Protein AF-A0AA96WXR4-F1 (afdb_monomer_lite)

Organism: NCBI:txid3060204

Secondary structure (DSSP, 8-state):
-HHHHHHHHTSTTHHHHHHHHHHHHHHHHHHHHHHHHHHHHHHH---SSS--PPPPHHHHHHHHHHHHHHHT--HHHHHHHHHHHHT-HHHHHHHHHHHHHSTTGGGS-SS---TTHHHHHHHHHHH--SEEEEES--SSHHHHHHHHHHHHHHHTT---EEEEEEEETTEEEEEE--SS-GGG-S-----EE-PPPPP-

pLDDT: mean 79.22, std 19.88, range [29.66, 98.44]

Radius of gyration: 24.01 Å; chains: 1; bounding box: 55×49×72 Å

Sequence (200 aa):
MKTLALTVARTPILGRLALMIYRASLASRYMMAPVVNLFKWLVKSKETTNLTYDLEQSNKLYLAALIADVMGLRFEQICGYIQELEEDKELNQHLQNAIKKSDYAFMADHNIYYGRRLGWYAIVRALKPKVVIETGVDKGLGACILAAALKRNKAEGNEGHYMGQILIRSRLLIVRSLQGEWNNFVWRFDRVLKTPRCSD

Structure (mmCIF, N/CA/C/O backbone):
data_AF-A0AA96WXR4-F1
#
_entry.id   AF-A0AA96WXR4-F1
#
loop_
_atom_site.group_PDB
_atom_site.id
_atom_site.type_symbol
_atom_site.label_atom_id
_atom_site.label_alt_id
_atom_site.label_comp_id
_atom_site.label_asym_id
_atom_site.label_entity_id
_atom_site.label_seq_id
_atom_site.pdbx_PDB_ins_code
_atom_site.Cartn_x
_atom_site.Cartn_y
_atom_site.Cartn_z
_atom_site.occupancy
_atom_site.B_iso_or_equiv
_atom_site.auth_seq_id
_atom_site.auth_comp_id
_atom_site.auth_asym_id
_atom_site.auth_atom_id
_atom_site.pdbx_PDB_model_num
ATOM 1 N N . MET A 1 1 ? 24.463 9.046 -44.697 1.00 50.78 1 MET A N 1
ATOM 2 C CA . MET A 1 1 ? 24.511 8.322 -43.400 1.00 50.78 1 MET A CA 1
ATOM 3 C C . MET A 1 1 ? 23.906 6.914 -43.434 1.00 50.78 1 MET A C 1
ATOM 5 O O . MET A 1 1 ? 24.520 6.023 -42.869 1.00 50.78 1 MET A O 1
ATOM 9 N N . LYS A 1 2 ? 22.759 6.661 -44.093 1.00 55.25 2 LYS A N 1
ATOM 10 C CA . LYS A 1 2 ? 22.126 5.319 -44.119 1.00 55.25 2 LYS A CA 1
ATOM 11 C C . LYS A 1 2 ? 22.920 4.241 -44.890 1.00 55.25 2 LYS A C 1
ATOM 13 O O . LYS A 1 2 ? 22.896 3.081 -44.501 1.00 55.25 2 LYS A O 1
ATOM 18 N N . THR A 1 3 ? 23.657 4.619 -45.935 1.00 59.22 3 THR A N 1
ATOM 19 C CA . THR A 1 3 ? 24.445 3.704 -46.787 1.00 59.22 3 THR A CA 1
ATOM 20 C C . THR A 1 3 ? 25.669 3.116 -46.083 1.00 59.22 3 THR A C 1
ATOM 22 O O . THR A 1 3 ? 25.902 1.918 -46.179 1.00 59.22 3 THR A O 1
ATOM 25 N N . LEU A 1 4 ? 26.401 3.917 -45.302 1.00 61.94 4 LEU A N 1
ATOM 26 C CA . LEU A 1 4 ? 27.585 3.456 -44.564 1.00 61.94 4 LEU A CA 1
ATOM 27 C C . LEU A 1 4 ? 27.231 2.468 -43.439 1.00 61.94 4 LEU A C 1
ATOM 29 O O . LEU A 1 4 ? 27.915 1.466 -43.255 1.00 61.94 4 LEU A O 1
ATOM 33 N N . ALA A 1 5 ? 26.134 2.722 -42.718 1.00 62.09 5 ALA A N 1
ATOM 34 C CA . ALA A 1 5 ? 25.656 1.853 -41.642 1.00 62.09 5 ALA A CA 1
ATOM 35 C C . ALA A 1 5 ? 25.260 0.455 -42.154 1.00 62.09 5 ALA A C 1
ATOM 37 O O . ALA A 1 5 ? 25.549 -0.550 -41.507 1.00 62.09 5 ALA A O 1
ATOM 38 N N . LEU A 1 6 ? 24.660 0.385 -43.348 1.00 61.78 6 LEU A N 1
ATOM 39 C CA . LEU A 1 6 ? 24.330 -0.870 -44.028 1.00 61.78 6 LEU A CA 1
ATOM 40 C C . LEU A 1 6 ? 25.581 -1.627 -44.497 1.00 61.78 6 LEU A C 1
ATOM 42 O O . LEU A 1 6 ? 25.625 -2.850 -44.383 1.00 61.78 6 LEU A O 1
ATOM 46 N N . THR A 1 7 ? 26.607 -0.921 -44.979 1.00 63.62 7 THR A N 1
ATOM 47 C CA . THR A 1 7 ? 27.888 -1.530 -45.374 1.00 63.62 7 THR A CA 1
ATOM 48 C C . THR A 1 7 ? 28.624 -2.125 -44.173 1.00 63.62 7 THR A C 1
ATOM 50 O O . THR A 1 7 ? 29.085 -3.261 -44.239 1.00 63.62 7 THR A O 1
ATOM 53 N N . VAL A 1 8 ? 28.665 -1.411 -43.042 1.00 62.50 8 VAL A N 1
ATOM 54 C CA . VAL A 1 8 ? 29.267 -1.905 -41.791 1.00 62.50 8 VAL A CA 1
ATOM 55 C C . VAL A 1 8 ? 28.482 -3.097 -41.236 1.00 62.50 8 VAL A C 1
ATOM 57 O O . VAL A 1 8 ? 29.087 -4.098 -40.862 1.00 62.50 8 VAL A O 1
ATOM 60 N N . ALA A 1 9 ? 27.146 -3.069 -41.268 1.00 62.09 9 ALA A N 1
ATOM 61 C CA . ALA A 1 9 ? 26.312 -4.186 -40.813 1.00 62.09 9 ALA A CA 1
ATOM 62 C C . ALA A 1 9 ? 26.509 -5.486 -41.623 1.00 62.09 9 ALA A C 1
ATOM 64 O O . ALA A 1 9 ? 26.302 -6.573 -41.087 1.00 62.09 9 ALA A O 1
ATOM 65 N N . ARG A 1 10 ? 26.927 -5.389 -42.894 1.00 69.19 10 ARG A N 1
ATOM 66 C CA . ARG A 1 10 ? 27.189 -6.537 -43.784 1.00 69.19 10 ARG A CA 1
ATOM 67 C C . ARG A 1 10 ? 28.570 -7.173 -43.597 1.00 69.19 10 ARG A C 1
ATOM 69 O O . ARG A 1 10 ? 28.815 -8.245 -44.141 1.00 69.19 10 ARG A O 1
ATOM 76 N N . THR A 1 11 ? 29.468 -6.549 -42.834 1.00 76.94 11 THR A N 1
ATOM 77 C CA . THR A 1 11 ? 30.789 -7.128 -42.545 1.00 76.94 11 THR A CA 1
ATOM 78 C C . THR A 1 11 ? 30.705 -8.142 -41.390 1.00 76.94 11 THR A C 1
ATOM 80 O O . THR A 1 11 ? 30.108 -7.831 -40.359 1.00 76.94 11 THR A O 1
ATOM 83 N N . PRO A 1 12 ? 31.292 -9.353 -41.502 1.00 72.56 12 PRO A N 1
ATOM 84 C CA . PRO A 1 12 ? 30.984 -10.458 -40.586 1.00 72.56 12 PRO A CA 1
ATOM 85 C C . PRO A 1 12 ? 31.324 -10.195 -39.111 1.00 72.56 12 PRO A C 1
ATOM 87 O O . PRO A 1 12 ? 30.603 -10.647 -38.227 1.00 72.56 12 PRO A O 1
ATOM 90 N N . ILE A 1 13 ? 32.417 -9.479 -38.833 1.00 75.12 13 ILE A N 1
ATOM 91 C CA . ILE A 1 13 ? 32.918 -9.235 -37.467 1.00 75.12 13 ILE A CA 1
ATOM 92 C C . ILE A 1 13 ? 32.490 -7.845 -36.979 1.00 75.12 13 ILE A C 1
ATOM 94 O O . ILE A 1 13 ? 31.870 -7.710 -35.925 1.00 75.12 13 ILE A O 1
ATOM 98 N N . LEU A 1 14 ? 32.754 -6.816 -37.786 1.00 77.50 14 LEU A N 1
ATOM 99 C CA . LEU A 1 14 ? 32.405 -5.420 -37.503 1.00 77.50 14 LEU A CA 1
ATOM 100 C C . LEU A 1 14 ? 30.884 -5.199 -37.435 1.00 77.50 14 LEU A C 1
ATOM 102 O O . LEU A 1 14 ? 30.411 -4.495 -36.545 1.00 77.50 14 LEU A O 1
ATOM 106 N N . GLY A 1 15 ? 30.103 -5.865 -38.288 1.00 81.50 15 GLY A N 1
ATOM 107 C CA . GLY A 1 15 ? 28.640 -5.830 -38.240 1.00 81.50 15 GLY A CA 1
ATOM 108 C C . GLY A 1 15 ? 28.059 -6.494 -36.989 1.00 81.50 15 GLY A C 1
ATOM 109 O O . GLY A 1 15 ? 27.108 -5.973 -36.409 1.00 81.50 15 GLY A O 1
ATOM 110 N N . ARG A 1 16 ? 28.659 -7.595 -36.508 1.00 82.12 16 ARG A N 1
ATOM 111 C CA . ARG A 1 16 ? 28.251 -8.254 -35.250 1.00 82.12 16 ARG A CA 1
ATOM 112 C C . ARG A 1 16 ? 28.533 -7.380 -34.031 1.00 82.12 16 ARG A C 1
ATOM 114 O O . ARG A 1 16 ? 27.665 -7.262 -33.169 1.00 82.12 16 ARG A O 1
ATOM 121 N N . LEU A 1 17 ? 29.702 -6.740 -33.978 1.00 86.38 17 LEU A N 1
ATOM 122 C CA . LEU A 1 17 ? 30.052 -5.786 -32.920 1.00 86.38 17 LEU A CA 1
ATOM 123 C C . LEU A 1 17 ? 29.126 -4.563 -32.939 1.00 86.38 17 LEU A C 1
ATOM 125 O O . LEU A 1 17 ? 28.575 -4.195 -31.904 1.00 86.38 17 LEU A O 1
ATOM 129 N N . ALA A 1 18 ? 28.875 -3.984 -34.116 1.00 85.50 18 ALA A N 1
ATOM 130 C CA . ALA A 1 18 ? 27.945 -2.868 -34.267 1.00 85.50 18 ALA A CA 1
ATOM 131 C C . ALA A 1 18 ? 26.519 -3.242 -33.824 1.00 85.50 18 ALA A C 1
ATOM 133 O O . ALA A 1 18 ? 25.866 -2.472 -33.118 1.00 85.50 18 ALA A O 1
ATOM 134 N N . LEU A 1 19 ? 26.048 -4.446 -34.170 1.00 87.38 19 LEU A N 1
ATOM 135 C CA . LEU A 1 19 ? 24.743 -4.950 -33.741 1.00 87.38 19 LEU A CA 1
ATOM 136 C C . LEU A 1 19 ? 24.690 -5.203 -32.228 1.00 87.38 19 LEU A C 1
ATOM 138 O O . LEU A 1 19 ? 23.664 -4.938 -31.603 1.00 87.38 19 LEU A O 1
ATOM 142 N N . MET A 1 20 ? 25.778 -5.692 -31.630 1.00 88.94 20 MET A N 1
ATOM 143 C CA . MET A 1 20 ? 25.890 -5.882 -30.183 1.00 88.94 20 MET A CA 1
ATOM 144 C C . MET A 1 20 ? 25.806 -4.544 -29.442 1.00 88.94 20 MET A C 1
ATOM 146 O O . MET A 1 20 ? 25.009 -4.422 -28.516 1.00 88.94 20 MET A O 1
ATOM 150 N N . ILE A 1 21 ? 26.546 -3.527 -29.893 1.00 89.06 21 ILE A N 1
ATOM 151 C CA . ILE A 1 21 ? 26.497 -2.169 -29.328 1.00 89.06 21 ILE A CA 1
ATOM 152 C C . ILE A 1 21 ? 25.100 -1.568 -29.496 1.00 89.06 21 ILE A C 1
ATOM 154 O O . ILE A 1 21 ? 24.550 -1.009 -28.550 1.00 89.06 21 ILE A O 1
ATOM 158 N N . TYR A 1 22 ? 24.485 -1.722 -30.671 1.00 88.19 22 TYR A N 1
ATOM 159 C CA . TYR A 1 22 ? 23.124 -1.253 -30.914 1.00 88.19 22 TYR A CA 1
ATOM 160 C C . TYR A 1 22 ? 22.115 -1.908 -29.961 1.00 88.19 22 TYR A C 1
ATOM 162 O O . TYR A 1 22 ? 21.358 -1.202 -29.293 1.00 88.19 22 TYR A O 1
ATOM 170 N N . ARG A 1 23 ? 22.146 -3.241 -29.828 1.00 89.19 23 ARG A N 1
ATOM 171 C CA . ARG A 1 23 ? 21.286 -3.989 -28.896 1.00 89.19 23 ARG A CA 1
ATOM 172 C C . ARG A 1 23 ? 21.527 -3.577 -27.447 1.00 89.19 23 ARG A C 1
ATOM 174 O O . ARG A 1 23 ? 20.561 -3.367 -26.721 1.00 89.19 23 ARG A O 1
ATOM 181 N N . ALA A 1 24 ? 22.787 -3.403 -27.049 1.00 88.56 24 ALA A N 1
ATOM 182 C CA . ALA A 1 24 ? 23.143 -2.917 -25.722 1.00 88.56 24 ALA A CA 1
ATOM 1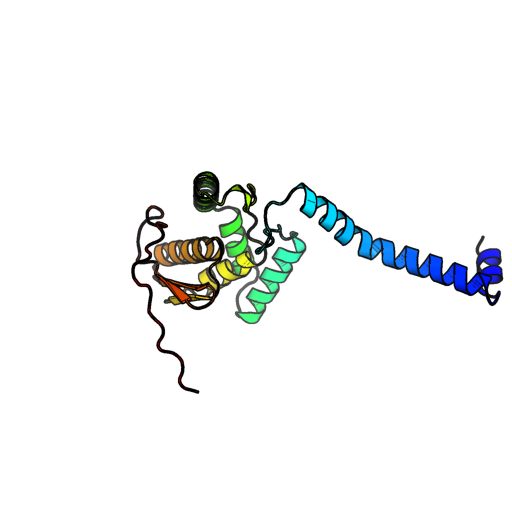83 C C . ALA A 1 24 ? 22.602 -1.501 -25.477 1.00 88.56 24 ALA A C 1
ATOM 185 O O . ALA A 1 24 ? 22.037 -1.246 -24.420 1.00 88.56 24 ALA A O 1
ATOM 186 N N . SER A 1 25 ? 22.694 -0.602 -26.463 1.00 87.69 25 SER A N 1
ATOM 187 C CA . SER A 1 25 ? 22.157 0.762 -26.365 1.00 87.69 25 SER A CA 1
ATOM 188 C C . SER A 1 25 ? 20.628 0.806 -26.307 1.00 87.69 25 SER A C 1
ATOM 190 O O . SER A 1 25 ? 20.050 1.681 -25.667 1.00 87.69 25 SER A O 1
ATOM 192 N N . LEU A 1 26 ? 19.961 -0.140 -26.972 1.00 87.50 26 LEU A N 1
ATOM 193 C CA . LEU A 1 26 ? 18.513 -0.259 -26.928 1.00 87.50 26 LEU A CA 1
ATOM 194 C C . LEU A 1 26 ? 18.080 -0.774 -25.554 1.00 87.50 26 LEU A C 1
ATOM 196 O O . LEU A 1 26 ? 17.245 -0.153 -24.906 1.00 87.50 26 LEU A O 1
ATOM 200 N N . ALA A 1 27 ? 18.698 -1.861 -25.088 1.00 87.50 27 ALA A N 1
ATOM 201 C CA . ALA A 1 27 ? 18.424 -2.457 -23.785 1.00 87.50 27 ALA A CA 1
ATOM 202 C C . ALA A 1 27 ? 18.749 -1.502 -22.628 1.00 87.50 27 ALA A C 1
ATOM 204 O O . ALA A 1 27 ? 17.979 -1.414 -21.673 1.00 87.50 27 ALA A O 1
ATOM 205 N N . SER A 1 28 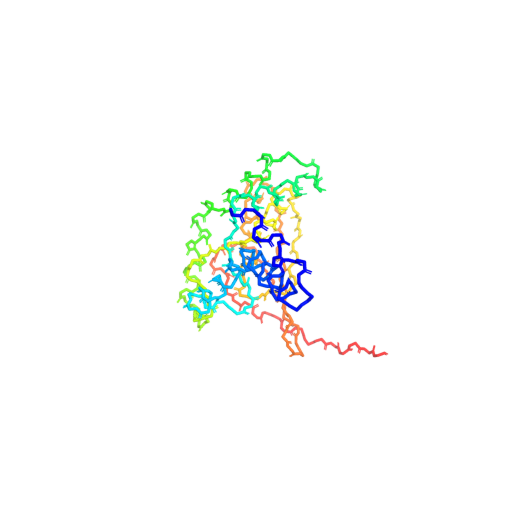? 19.847 -0.743 -22.720 1.00 85.88 28 SER A N 1
ATOM 206 C CA . SER A 1 28 ? 20.246 0.192 -21.669 1.00 85.88 28 SER A CA 1
ATOM 207 C C . SER A 1 28 ? 19.172 1.244 -21.423 1.00 85.88 28 SER A C 1
ATOM 209 O O . SER A 1 28 ? 18.852 1.500 -20.271 1.00 85.88 28 SER A O 1
ATOM 211 N N . ARG A 1 29 ? 18.515 1.778 -22.459 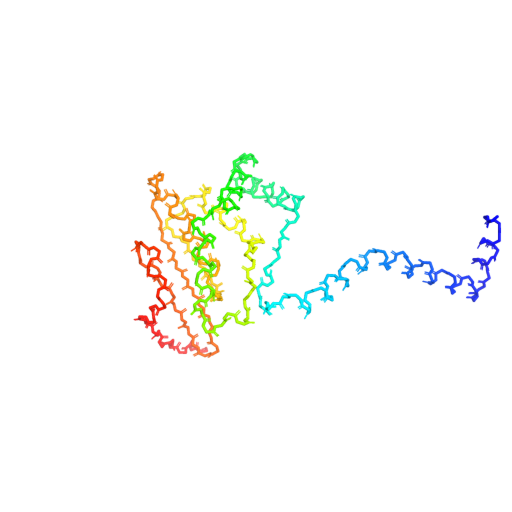1.00 84.12 29 ARG A N 1
ATOM 212 C CA . ARG A 1 29 ? 17.424 2.757 -22.286 1.00 84.12 29 ARG A CA 1
ATOM 213 C C . ARG A 1 29 ? 16.287 2.242 -21.401 1.00 84.12 29 ARG A C 1
ATOM 215 O O . ARG A 1 29 ? 15.765 3.009 -20.601 1.00 84.12 29 ARG A O 1
ATOM 222 N N . TYR A 1 30 ? 15.946 0.958 -21.502 1.00 81.81 30 TYR A N 1
ATOM 223 C CA . TYR A 1 30 ? 14.910 0.341 -20.667 1.00 81.81 30 TYR A CA 1
ATOM 224 C C . TYR A 1 30 ? 15.422 -0.025 -19.268 1.00 81.81 30 TYR A C 1
ATOM 226 O O . TYR A 1 30 ? 14.685 0.077 -18.292 1.00 81.81 30 TYR A O 1
ATOM 234 N N . MET A 1 31 ? 16.687 -0.439 -19.155 1.00 84.62 31 MET A N 1
ATOM 235 C CA . MET A 1 31 ? 17.273 -0.915 -17.895 1.00 84.62 31 MET A CA 1
ATOM 236 C C . MET A 1 31 ? 17.859 0.204 -17.024 1.00 84.62 31 MET A C 1
ATOM 238 O O . MET A 1 31 ? 18.030 0.017 -15.820 1.00 84.62 31 MET A O 1
ATOM 242 N N . MET A 1 32 ? 18.155 1.376 -17.592 1.00 83.56 32 MET A N 1
ATOM 243 C CA . MET A 1 32 ? 18.775 2.478 -16.850 1.00 83.56 32 MET A CA 1
ATOM 244 C C . MET A 1 32 ? 17.859 3.038 -15.764 1.00 83.56 32 MET A C 1
ATOM 246 O O . MET A 1 32 ? 18.351 3.384 -14.695 1.00 83.56 32 MET A O 1
ATOM 250 N N . ALA A 1 33 ? 16.542 3.089 -15.980 1.00 83.94 33 ALA A N 1
ATOM 251 C CA . ALA A 1 33 ? 15.621 3.594 -14.962 1.00 83.94 33 ALA A CA 1
ATOM 252 C C . ALA A 1 33 ? 15.637 2.737 -13.670 1.00 83.94 33 ALA A C 1
ATOM 254 O O . ALA A 1 33 ? 15.883 3.304 -12.601 1.00 83.94 33 ALA A O 1
ATOM 255 N N . PRO A 1 34 ? 15.493 1.394 -13.724 1.00 83.69 34 PRO A N 1
ATOM 256 C CA . PRO A 1 34 ? 15.687 0.529 -12.556 1.00 83.69 34 PRO A CA 1
ATOM 257 C C . PRO A 1 34 ? 17.057 0.674 -11.885 1.00 83.69 34 PRO A C 1
ATOM 259 O O . PRO A 1 34 ? 17.130 0.728 -10.660 1.00 83.69 34 PRO A O 1
ATOM 262 N N . VAL A 1 35 ? 18.138 0.785 -12.666 1.00 86.38 35 VAL A N 1
ATOM 263 C CA . VAL A 1 35 ? 19.502 0.942 -12.128 1.00 86.38 35 VAL A CA 1
ATOM 264 C C . VAL A 1 35 ? 19.644 2.259 -11.362 1.00 86.38 35 VAL A C 1
ATOM 266 O O . VAL A 1 35 ? 20.152 2.277 -10.243 1.00 86.38 35 VAL A O 1
ATOM 269 N N . VAL A 1 36 ? 19.141 3.364 -11.914 1.00 86.56 36 VAL A N 1
ATOM 270 C CA . VAL A 1 36 ? 19.127 4.662 -11.224 1.00 86.56 36 VAL A CA 1
ATOM 271 C C . VAL A 1 36 ? 18.292 4.589 -9.944 1.00 86.56 36 VAL A C 1
ATOM 273 O O . VAL A 1 36 ? 18.698 5.131 -8.917 1.00 86.56 36 VAL A O 1
ATOM 276 N N . ASN A 1 37 ? 17.148 3.904 -9.976 1.00 83.94 37 ASN A N 1
ATOM 277 C CA . ASN A 1 37 ? 16.309 3.722 -8.794 1.00 83.94 37 ASN A CA 1
ATOM 278 C C . ASN A 1 37 ? 16.992 2.868 -7.719 1.00 83.94 37 ASN A C 1
ATOM 280 O O . ASN A 1 37 ? 16.873 3.199 -6.544 1.00 83.94 37 ASN A O 1
ATOM 284 N N . LEU A 1 38 ? 17.764 1.845 -8.102 1.00 84.75 38 LEU A N 1
ATOM 285 C CA . LEU A 1 38 ? 18.587 1.062 -7.178 1.00 84.75 38 LEU A CA 1
ATOM 286 C C . LEU A 1 38 ? 19.609 1.950 -6.461 1.00 84.75 38 LEU A C 1
ATOM 288 O O . LEU A 1 38 ? 19.662 1.947 -5.235 1.00 84.75 38 LEU A O 1
ATOM 292 N N . PHE A 1 39 ? 20.377 2.755 -7.201 1.00 87.00 39 PHE A N 1
ATOM 293 C CA . PHE A 1 39 ? 21.346 3.666 -6.585 1.00 87.00 39 PHE A CA 1
ATOM 294 C C . PHE A 1 39 ? 20.675 4.704 -5.680 1.00 87.00 39 PHE A C 1
ATOM 296 O O . PHE A 1 39 ? 21.162 4.968 -4.582 1.00 87.00 39 PHE A O 1
ATOM 303 N N . LYS A 1 40 ? 19.528 5.258 -6.094 1.00 84.94 40 LYS A N 1
ATOM 304 C CA . LYS A 1 40 ? 18.733 6.152 -5.238 1.00 84.94 40 LYS A CA 1
ATOM 305 C C . LYS A 1 40 ? 18.273 5.448 -3.962 1.00 84.94 40 LYS A C 1
ATOM 307 O O . LYS A 1 40 ? 18.357 6.043 -2.894 1.00 84.94 40 LYS A O 1
ATOM 312 N N . TRP A 1 41 ? 17.796 4.210 -4.061 1.00 82.88 41 TRP A N 1
ATOM 313 C CA . TRP A 1 41 ? 17.320 3.431 -2.919 1.00 82.88 41 TRP A CA 1
ATOM 314 C C . TRP A 1 41 ? 18.449 3.115 -1.933 1.00 82.88 41 TRP A C 1
ATOM 316 O O . TRP A 1 41 ? 18.273 3.372 -0.748 1.00 82.88 41 TRP A O 1
ATOM 326 N N . LEU A 1 42 ? 19.624 2.693 -2.424 1.00 84.62 42 LEU A N 1
ATOM 327 C CA . LEU A 1 42 ? 20.807 2.400 -1.599 1.00 84.62 42 LEU A CA 1
ATOM 328 C C . LEU A 1 42 ? 21.248 3.582 -0.723 1.00 84.62 42 LEU A C 1
ATOM 330 O O . LEU A 1 42 ? 21.815 3.373 0.344 1.00 84.62 42 LEU A O 1
ATOM 334 N N . VAL A 1 43 ? 21.015 4.815 -1.180 1.00 84.81 43 VAL A N 1
ATOM 335 C CA . VAL A 1 43 ? 21.418 6.034 -0.462 1.00 84.81 43 VAL A CA 1
ATOM 336 C C . VAL A 1 43 ? 20.270 6.633 0.356 1.00 84.81 43 VAL A C 1
ATOM 338 O O . VAL A 1 43 ? 20.508 7.217 1.410 1.00 84.81 43 VAL A O 1
ATOM 341 N N . LYS A 1 44 ? 19.027 6.546 -0.134 1.00 79.62 44 LYS A N 1
ATOM 342 C CA . LYS A 1 44 ? 17.889 7.304 0.410 1.00 79.62 44 LYS A CA 1
ATOM 343 C C . LYS A 1 44 ? 16.974 6.488 1.322 1.00 79.62 44 LYS A C 1
ATOM 345 O O . LYS A 1 44 ? 16.327 7.088 2.178 1.00 79.62 44 LYS A O 1
ATOM 350 N N . SER A 1 45 ? 16.876 5.175 1.122 1.00 78.06 45 SER A N 1
ATOM 351 C CA . SER A 1 45 ? 15.937 4.330 1.862 1.00 78.06 45 SER A CA 1
ATOM 352 C C . SER A 1 45 ? 16.627 3.595 3.005 1.00 78.06 45 SER A C 1
ATOM 354 O O . SER A 1 45 ? 17.761 3.138 2.893 1.00 78.06 45 SER A O 1
ATOM 356 N N . LYS A 1 46 ? 15.909 3.485 4.116 1.00 79.25 46 LYS A N 1
ATOM 357 C CA . LYS A 1 46 ? 16.239 2.682 5.293 1.00 79.25 46 LYS A CA 1
ATOM 358 C C . LYS A 1 46 ? 15.543 1.320 5.270 1.00 79.25 46 LYS A C 1
ATOM 360 O O . LYS A 1 46 ? 15.846 0.462 6.096 1.00 79.25 46 LYS A O 1
ATOM 365 N N . GLU A 1 47 ? 14.592 1.127 4.357 1.00 75.75 47 GLU A N 1
ATOM 366 C CA . GLU A 1 47 ? 13.816 -0.102 4.243 1.00 75.75 47 GLU A CA 1
ATOM 367 C C . GLU A 1 47 ? 14.647 -1.249 3.678 1.00 75.75 47 GLU A C 1
ATOM 369 O O . GLU A 1 47 ? 15.284 -1.103 2.644 1.00 75.75 47 GLU A O 1
ATOM 374 N N . THR A 1 48 ? 14.561 -2.424 4.299 1.00 69.94 48 THR A N 1
ATOM 375 C CA . THR A 1 48 ? 15.254 -3.646 3.849 1.00 69.94 48 THR A CA 1
ATOM 376 C C . THR A 1 48 ? 14.305 -4.805 3.541 1.00 69.94 48 THR A C 1
ATOM 378 O O . THR A 1 48 ? 14.697 -5.749 2.860 1.00 69.94 48 THR A O 1
ATOM 381 N N . THR A 1 49 ? 13.053 -4.741 4.008 1.00 64.00 49 THR A N 1
ATOM 382 C CA . THR A 1 49 ? 12.093 -5.859 3.947 1.00 64.00 49 THR A CA 1
ATOM 383 C C . THR A 1 49 ? 10.848 -5.537 3.132 1.00 64.00 49 THR A C 1
ATOM 385 O O . THR A 1 49 ? 10.342 -6.390 2.406 1.00 64.00 49 THR A O 1
ATOM 388 N N . ASN A 1 50 ? 10.338 -4.308 3.240 1.00 62.44 50 ASN A N 1
ATOM 389 C CA . ASN A 1 50 ? 8.972 -4.000 2.827 1.00 62.44 50 ASN A CA 1
ATOM 390 C C . ASN A 1 50 ? 8.843 -3.037 1.653 1.00 62.44 50 ASN A C 1
ATOM 392 O O . ASN A 1 50 ? 7.705 -2.824 1.221 1.00 62.44 50 ASN A O 1
ATOM 396 N N . LEU A 1 51 ? 9.976 -2.520 1.154 1.00 62.34 51 LEU A N 1
ATOM 397 C CA . LEU A 1 51 ? 10.104 -1.595 0.025 1.00 62.34 51 LEU A CA 1
ATOM 398 C C . LEU A 1 51 ? 8.904 -0.636 -0.029 1.00 62.34 51 LEU A C 1
ATOM 400 O O . LEU A 1 51 ? 7.999 -0.818 -0.843 1.00 62.34 51 LEU A O 1
ATOM 404 N N . THR A 1 52 ? 8.843 0.336 0.887 1.00 69.94 52 THR A N 1
ATOM 405 C CA . THR A 1 52 ? 7.793 1.368 0.893 1.00 69.94 52 THR A CA 1
ATOM 406 C C . THR A 1 52 ? 8.011 2.314 -0.285 1.00 69.94 52 THR A C 1
ATOM 408 O O . THR A 1 52 ? 8.608 3.378 -0.147 1.00 69.94 52 THR A O 1
ATOM 411 N N . TYR A 1 53 ? 7.580 1.890 -1.471 1.00 78.44 53 TYR A N 1
ATOM 412 C CA . TYR A 1 53 ? 7.604 2.691 -2.689 1.00 78.44 53 TYR A CA 1
ATOM 413 C C . TYR A 1 53 ? 6.257 3.370 -2.914 1.00 78.44 53 TYR A C 1
ATOM 415 O O . TYR A 1 53 ? 5.197 2.819 -2.596 1.00 78.44 53 TYR A O 1
ATOM 423 N N . ASP A 1 54 ? 6.310 4.560 -3.498 1.00 84.62 54 ASP A N 1
ATOM 424 C CA . ASP A 1 54 ? 5.125 5.201 -4.049 1.00 84.62 54 ASP A CA 1
ATOM 425 C C . ASP A 1 54 ? 4.740 4.519 -5.363 1.00 84.62 54 ASP A C 1
ATOM 427 O O . ASP A 1 54 ? 5.607 4.119 -6.144 1.00 84.62 54 ASP A O 1
ATOM 431 N N . LEU A 1 55 ? 3.441 4.376 -5.598 1.00 88.19 55 LEU A N 1
ATOM 432 C CA . LEU A 1 55 ? 2.946 3.940 -6.897 1.00 88.19 55 LEU A CA 1
ATOM 433 C C . LEU A 1 55 ? 2.801 5.163 -7.800 1.00 88.19 55 LEU A C 1
ATOM 435 O O . LEU A 1 55 ? 2.309 6.205 -7.371 1.00 88.19 55 LEU A O 1
ATOM 439 N N . GLU A 1 56 ? 3.172 5.038 -9.073 1.00 90.75 56 GLU A N 1
ATOM 440 C CA . GLU A 1 56 ? 2.809 6.072 -10.039 1.00 90.75 56 GLU A CA 1
ATOM 441 C C . GLU A 1 56 ? 1.288 6.140 -10.185 1.00 90.75 56 GLU A C 1
ATOM 443 O O . GLU A 1 56 ? 0.578 5.148 -9.985 1.00 90.75 56 GLU A O 1
ATOM 448 N N . GLN A 1 57 ? 0.779 7.304 -10.593 1.00 93.31 57 GLN A N 1
ATOM 449 C CA . GLN A 1 57 ? -0.656 7.493 -10.794 1.00 93.31 57 GLN A CA 1
ATOM 450 C C . GLN A 1 57 ? -1.241 6.443 -11.749 1.00 93.31 57 GLN A C 1
ATOM 452 O O . GLN A 1 57 ? -2.304 5.889 -11.489 1.00 93.31 57 GLN A O 1
ATOM 457 N N . SER A 1 58 ? -0.515 6.107 -12.817 1.00 95.38 58 SER A N 1
ATOM 458 C CA . SER A 1 58 ? -0.886 5.049 -13.761 1.00 95.38 58 SER A CA 1
ATOM 459 C C . SER A 1 58 ? -1.039 3.688 -13.069 1.00 95.38 58 SER A C 1
ATOM 461 O O . SER A 1 58 ? -2.034 2.998 -13.277 1.00 95.38 58 SER A O 1
ATOM 463 N N . ASN A 1 59 ? -0.105 3.310 -12.189 1.00 94.62 59 ASN A N 1
ATOM 464 C CA . ASN A 1 59 ? -0.177 2.056 -11.443 1.00 94.62 59 ASN A CA 1
ATOM 465 C C . ASN A 1 59 ? -1.330 2.036 -10.435 1.00 94.62 59 ASN A C 1
ATOM 467 O O . ASN A 1 59 ? -1.947 0.986 -10.265 1.00 94.62 59 ASN A O 1
ATOM 471 N N . LYS A 1 60 ? -1.643 3.170 -9.794 1.00 96.12 60 LYS A N 1
ATOM 472 C CA . LYS A 1 60 ? -2.813 3.291 -8.906 1.00 96.12 60 LYS A CA 1
ATOM 473 C C . LYS A 1 60 ? -4.110 3.054 -9.679 1.00 96.12 60 LYS A C 1
ATOM 475 O O . LYS A 1 60 ? -4.953 2.289 -9.221 1.00 96.12 60 LYS A O 1
ATOM 480 N N . LEU A 1 61 ? -4.230 3.626 -10.880 1.00 97.50 61 LEU A N 1
ATOM 481 C CA . LEU A 1 61 ? -5.384 3.411 -11.758 1.00 97.50 61 LEU A CA 1
ATOM 482 C C . LEU A 1 61 ? -5.479 1.952 -12.230 1.00 97.50 61 LEU A C 1
ATOM 484 O O . LEU A 1 61 ? -6.559 1.375 -12.180 1.00 97.50 61 LEU A O 1
ATOM 488 N N . TYR A 1 62 ? -4.368 1.313 -12.612 1.00 97.69 62 TYR A N 1
ATOM 489 C CA . TYR A 1 62 ? -4.383 -0.116 -12.959 1.00 97.69 62 TYR A CA 1
ATOM 490 C C . TYR A 1 62 ? -4.774 -1.006 -11.775 1.00 97.69 62 TYR A C 1
ATOM 492 O O . TYR A 1 62 ? -5.550 -1.944 -11.945 1.00 97.69 62 TYR A O 1
ATOM 500 N N . LEU A 1 63 ? -4.277 -0.704 -10.572 1.00 97.31 63 LEU A N 1
ATOM 501 C CA . LEU A 1 63 ? -4.658 -1.414 -9.353 1.00 97.31 63 LEU A CA 1
ATOM 502 C C . LEU A 1 63 ? -6.156 -1.253 -9.064 1.00 97.31 63 LEU A C 1
ATOM 504 O O . LEU A 1 63 ? -6.825 -2.238 -8.761 1.00 97.31 63 LEU A O 1
ATOM 508 N N . ALA A 1 64 ? -6.686 -0.035 -9.193 1.00 98.06 64 ALA A N 1
ATOM 509 C CA . ALA A 1 64 ? -8.107 0.229 -9.011 1.00 98.06 64 ALA A CA 1
ATOM 510 C C . ALA A 1 64 ? -8.968 -0.517 -10.037 1.00 98.06 64 ALA A C 1
ATOM 512 O O . ALA A 1 64 ? -9.972 -1.113 -9.661 1.00 98.06 64 ALA A O 1
ATOM 513 N N . ALA A 1 65 ? -8.552 -0.536 -11.307 1.00 98.25 65 ALA A N 1
ATOM 514 C CA . ALA A 1 65 ? -9.251 -1.245 -12.375 1.00 98.25 65 ALA A CA 1
ATOM 515 C C . ALA A 1 65 ? -9.276 -2.757 -12.125 1.00 98.25 65 ALA A C 1
ATOM 517 O O . ALA A 1 65 ? -10.335 -3.369 -12.221 1.00 98.25 65 ALA A O 1
ATOM 518 N N . LEU A 1 66 ? -8.141 -3.341 -11.727 1.00 98.25 66 LEU A N 1
ATOM 519 C CA . LEU A 1 66 ? -8.051 -4.757 -11.372 1.00 98.25 66 LEU A CA 1
ATOM 520 C C . LEU A 1 66 ? -8.997 -5.116 -10.220 1.00 98.25 66 LEU A C 1
ATOM 522 O O . LEU A 1 66 ? -9.712 -6.109 -10.290 1.00 98.25 66 LEU A O 1
ATOM 526 N N . ILE A 1 67 ? -8.999 -4.320 -9.150 1.00 98.19 67 ILE A N 1
ATOM 527 C CA . ILE A 1 67 ? -9.858 -4.571 -7.987 1.00 98.19 67 ILE A CA 1
ATOM 528 C C . ILE A 1 67 ? -11.333 -4.398 -8.364 1.00 98.19 67 ILE A C 1
ATOM 530 O O . ILE A 1 67 ? -12.154 -5.221 -7.973 1.00 98.19 67 ILE A O 1
ATOM 534 N N . ALA A 1 68 ? -11.670 -3.360 -9.131 1.00 98.25 68 ALA A N 1
ATOM 535 C CA . ALA A 1 68 ? -13.030 -3.114 -9.600 1.00 98.25 68 ALA A CA 1
ATOM 536 C C . ALA A 1 68 ? -13.567 -4.297 -10.421 1.00 98.25 68 ALA A C 1
ATOM 538 O O . ALA A 1 68 ? -14.668 -4.769 -10.147 1.00 98.25 68 ALA A O 1
ATOM 539 N N . ASP A 1 69 ? -12.757 -4.812 -11.349 1.00 98.25 69 ASP A N 1
ATOM 540 C CA . ASP A 1 69 ? -13.084 -5.971 -12.182 1.00 98.25 69 ASP A CA 1
ATOM 541 C C . ASP A 1 69 ? -13.281 -7.244 -11.343 1.00 98.25 69 ASP A C 1
ATOM 543 O O . ASP A 1 69 ? -14.351 -7.849 -11.368 1.00 98.25 69 ASP A O 1
ATOM 547 N N . VAL A 1 70 ? -12.301 -7.593 -10.499 1.00 97.88 70 VAL A N 1
ATOM 548 C CA . VAL A 1 70 ? -12.354 -8.795 -9.644 1.00 97.88 70 VAL A CA 1
ATOM 549 C C . VAL A 1 70 ? -13.528 -8.758 -8.660 1.00 97.88 70 VAL A C 1
ATOM 551 O O . VAL A 1 70 ? -14.087 -9.801 -8.324 1.00 97.88 70 VAL A O 1
ATOM 554 N N . MET A 1 71 ? -13.901 -7.574 -8.172 1.00 96.31 71 MET A N 1
ATOM 555 C CA . MET A 1 71 ? -14.966 -7.411 -7.179 1.00 96.31 71 MET A CA 1
ATOM 556 C C . MET A 1 71 ? -16.345 -7.121 -7.783 1.00 96.31 71 MET A C 1
ATOM 558 O O . MET A 1 71 ? -17.322 -7.083 -7.036 1.00 96.31 71 MET A O 1
ATOM 562 N N . GLY A 1 72 ? -16.444 -6.883 -9.095 1.00 96.94 72 GLY A N 1
ATOM 563 C CA . GLY A 1 72 ? -17.687 -6.445 -9.735 1.00 96.94 72 GLY A CA 1
ATOM 564 C C . GLY A 1 72 ? -18.187 -5.086 -9.227 1.00 96.94 72 GLY A C 1
ATOM 565 O O . GLY A 1 72 ? -19.393 -4.870 -9.111 1.00 96.94 72 GLY A O 1
ATOM 566 N N . LEU A 1 73 ? -17.271 -4.180 -8.873 1.00 97.38 73 LEU A N 1
ATOM 567 C CA . LEU A 1 73 ? -17.576 -2.846 -8.347 1.00 97.38 73 LEU A CA 1
ATOM 568 C C . LEU A 1 73 ? -17.234 -1.754 -9.359 1.00 97.38 73 LEU A C 1
ATOM 570 O O . LEU A 1 73 ? -16.472 -1.957 -10.300 1.00 97.38 73 LEU A O 1
ATOM 574 N N . ARG A 1 74 ? -17.784 -0.555 -9.152 1.00 98.12 74 ARG A N 1
ATOM 575 C CA . ARG A 1 74 ? -17.475 0.597 -10.006 1.00 98.12 74 ARG A CA 1
ATOM 576 C C . ARG A 1 74 ? -16.036 1.054 -9.795 1.00 98.12 74 ARG A C 1
ATOM 578 O O . ARG A 1 74 ? -15.593 1.205 -8.655 1.00 98.12 74 ARG A O 1
ATOM 585 N N . PHE A 1 75 ? -15.342 1.347 -10.888 1.00 98.25 75 PHE A N 1
ATOM 586 C CA . PHE A 1 75 ? -13.966 1.839 -10.872 1.00 98.25 75 PHE A CA 1
ATOM 587 C C . PHE A 1 75 ? -13.801 3.087 -9.993 1.00 98.25 75 PHE A C 1
ATOM 589 O O . PHE A 1 75 ? -12.888 3.161 -9.171 1.00 98.25 75 PHE A O 1
ATOM 596 N N . GLU A 1 76 ? -14.738 4.030 -10.088 1.00 98.19 76 GLU A N 1
ATOM 597 C CA . GLU A 1 76 ? -14.725 5.292 -9.344 1.00 98.19 76 GLU A CA 1
ATOM 598 C C . GLU A 1 76 ? -14.813 5.063 -7.833 1.00 98.19 76 GLU A C 1
ATOM 600 O O . GLU A 1 76 ? -14.204 5.793 -7.053 1.00 98.19 76 GLU A O 1
ATOM 605 N N . GLN A 1 77 ? -15.539 4.025 -7.411 1.00 98.00 77 GLN A N 1
ATOM 606 C CA . GLN A 1 77 ? -15.665 3.671 -6.000 1.00 98.00 77 GLN A CA 1
ATOM 607 C C . GLN A 1 77 ? -14.328 3.175 -5.438 1.00 98.00 77 GLN A C 1
ATOM 609 O O . GLN A 1 77 ? -13.934 3.580 -4.346 1.00 98.00 77 GLN A O 1
ATOM 614 N N . ILE A 1 78 ? -13.604 2.344 -6.193 1.00 98.44 78 ILE A N 1
ATOM 615 C CA . ILE A 1 78 ? -12.283 1.853 -5.783 1.00 98.44 78 ILE A CA 1
ATOM 616 C C . ILE A 1 78 ? -11.248 2.981 -5.782 1.00 98.44 78 ILE A C 1
ATOM 618 O O . ILE A 1 78 ? -10.482 3.096 -4.826 1.00 98.44 78 ILE A O 1
ATOM 622 N N . CYS A 1 79 ? -11.258 3.849 -6.798 1.00 98.19 79 CYS A N 1
ATOM 623 C CA . CYS A 1 79 ? -10.435 5.061 -6.813 1.00 98.19 79 CYS A CA 1
ATOM 624 C C . CYS A 1 79 ? -10.697 5.935 -5.580 1.00 98.19 79 CYS A C 1
ATOM 626 O O . CYS A 1 79 ? -9.747 6.389 -4.947 1.00 98.19 79 CYS A O 1
ATOM 628 N N . GLY A 1 80 ? -11.967 6.091 -5.191 1.00 98.31 80 GLY A N 1
ATOM 629 C CA . GLY A 1 80 ? -12.352 6.795 -3.970 1.00 98.31 80 GLY A CA 1
ATOM 630 C C . GLY A 1 80 ? -11.739 6.185 -2.709 1.00 98.31 80 GLY A C 1
ATOM 631 O O . GLY A 1 80 ? -11.211 6.919 -1.883 1.00 98.31 80 GLY A O 1
ATOM 632 N N . TYR A 1 81 ? -11.727 4.854 -2.567 1.00 98.38 81 TYR A N 1
ATOM 633 C CA . TYR A 1 81 ? -11.085 4.205 -1.414 1.00 98.38 81 TYR A CA 1
ATOM 634 C C . TYR A 1 81 ? -9.561 4.338 -1.404 1.00 98.38 81 TYR A C 1
ATOM 636 O O . TYR A 1 81 ? -8.966 4.427 -0.332 1.00 98.38 81 TYR A O 1
ATOM 644 N N . ILE A 1 82 ? -8.918 4.341 -2.574 1.00 97.75 82 ILE A N 1
ATOM 645 C CA . ILE A 1 82 ? -7.475 4.589 -2.664 1.00 97.75 82 ILE A CA 1
ATOM 646 C C . ILE A 1 82 ? -7.170 6.019 -2.212 1.00 97.75 82 ILE A C 1
ATOM 648 O O . ILE A 1 82 ? -6.341 6.204 -1.323 1.00 97.75 82 ILE A O 1
ATOM 652 N N . GLN A 1 83 ? -7.893 7.003 -2.752 1.00 97.31 83 GLN A N 1
ATOM 653 C CA . GLN A 1 83 ? -7.743 8.408 -2.379 1.00 97.31 83 GLN A CA 1
ATOM 654 C C . GLN A 1 83 ? -8.042 8.639 -0.887 1.00 97.31 83 GLN A C 1
ATOM 656 O O . GLN A 1 83 ? -7.303 9.360 -0.224 1.00 97.31 83 GLN A O 1
ATOM 661 N N . GLU A 1 84 ? -9.063 7.968 -0.336 1.00 97.69 84 GLU A N 1
ATOM 662 C CA . GLU A 1 84 ? -9.417 8.019 1.092 1.00 97.69 84 GLU A CA 1
ATOM 663 C C . GLU A 1 84 ? -8.216 7.679 1.988 1.00 97.69 84 GLU A C 1
ATOM 665 O O . GLU A 1 84 ? -7.990 8.355 2.989 1.00 97.69 84 GLU A O 1
ATOM 670 N N . LEU A 1 85 ? -7.425 6.664 1.622 1.00 96.44 85 LEU A N 1
ATOM 671 C CA . LEU A 1 85 ? -6.226 6.282 2.370 1.00 96.44 85 LEU A CA 1
ATOM 672 C C . LEU A 1 85 ? -5.064 7.258 2.149 1.00 96.44 85 LEU A C 1
ATOM 674 O O . LEU A 1 85 ? -4.358 7.597 3.097 1.00 96.44 85 LEU A O 1
ATOM 678 N N . GLU A 1 86 ? -4.846 7.704 0.913 1.00 94.56 86 GLU A N 1
ATOM 679 C CA . GLU A 1 86 ? -3.764 8.643 0.592 1.00 94.56 86 GLU A CA 1
ATOM 680 C C . GLU A 1 86 ? -3.928 9.988 1.309 1.00 94.56 86 GLU A C 1
ATOM 682 O O . GLU A 1 86 ? -2.942 10.601 1.724 1.00 94.56 86 GLU A O 1
ATOM 687 N N . GLU A 1 87 ? -5.172 10.413 1.516 1.00 95.62 87 GLU A N 1
ATOM 688 C CA . GLU A 1 87 ? -5.520 11.671 2.172 1.00 95.62 87 GLU A CA 1
ATOM 689 C C . GLU A 1 87 ? -5.753 11.528 3.689 1.00 95.62 87 GLU A C 1
ATOM 691 O O . GLU A 1 87 ? -6.049 12.522 4.365 1.00 95.62 87 GLU A O 1
ATOM 696 N N . ASP A 1 88 ? -5.576 10.331 4.270 1.00 95.31 88 ASP A N 1
ATOM 697 C CA . ASP A 1 88 ? -5.782 10.100 5.703 1.00 95.31 88 ASP A CA 1
ATOM 698 C C . ASP A 1 88 ? -4.644 10.710 6.546 1.00 95.31 88 ASP A C 1
ATOM 700 O O . ASP A 1 88 ? -3.602 10.106 6.830 1.00 95.31 88 ASP A O 1
ATOM 704 N N . LYS A 1 89 ? -4.848 11.965 6.960 1.00 93.88 89 LYS A N 1
ATOM 705 C CA . LYS A 1 89 ? -3.901 12.720 7.795 1.00 93.88 89 LYS A CA 1
ATOM 706 C C . LYS A 1 89 ? -3.745 12.131 9.198 1.00 93.88 89 LYS A C 1
ATOM 708 O O . LYS A 1 89 ? -2.648 12.192 9.750 1.00 93.88 89 LYS A O 1
ATOM 713 N N . GLU A 1 90 ? -4.813 11.572 9.769 1.00 91.50 90 GLU A N 1
ATOM 714 C CA . GLU A 1 90 ? -4.805 11.002 11.123 1.00 91.50 90 GLU A CA 1
ATOM 715 C C . GLU A 1 90 ? -3.902 9.764 11.159 1.00 91.50 90 GLU A C 1
ATOM 717 O O . GLU A 1 90 ? -2.990 9.675 11.987 1.00 91.50 90 GLU A O 1
ATOM 722 N N . LEU A 1 91 ? -4.092 8.853 10.200 1.00 90.56 91 LEU A N 1
ATOM 723 C CA . LEU A 1 91 ? -3.264 7.663 10.046 1.00 90.56 91 LEU A CA 1
ATOM 724 C C . LEU A 1 91 ? -1.805 8.030 9.761 1.00 90.56 91 LEU A C 1
ATOM 726 O O . LEU A 1 91 ? -0.899 7.484 10.394 1.00 90.56 91 LEU A O 1
ATOM 730 N N . ASN A 1 92 ? -1.562 8.966 8.839 1.00 91.00 92 ASN A N 1
ATOM 731 C CA . ASN A 1 92 ? -0.207 9.411 8.514 1.00 91.00 92 ASN A CA 1
ATOM 732 C C . ASN A 1 92 ? 0.523 9.977 9.734 1.00 91.00 92 ASN A C 1
ATOM 734 O O . ASN A 1 92 ? 1.665 9.601 10.005 1.00 91.00 92 ASN A O 1
ATOM 738 N N . GLN A 1 93 ? -0.138 10.836 10.509 1.00 90.62 93 GLN A N 1
ATOM 739 C CA . GLN A 1 93 ? 0.454 11.412 11.710 1.00 90.62 93 GLN A CA 1
ATOM 740 C C . GLN A 1 93 ? 0.715 10.348 12.784 1.00 90.62 93 GLN A C 1
ATOM 742 O O . GLN A 1 93 ? 1.772 10.360 13.420 1.00 90.62 93 GLN A O 1
ATOM 747 N N . HIS A 1 94 ? -0.207 9.399 12.961 1.00 87.31 94 HIS A N 1
ATOM 748 C CA . HIS A 1 94 ? -0.020 8.269 13.869 1.00 87.31 94 HIS A CA 1
ATOM 749 C C . HIS A 1 94 ? 1.209 7.433 13.487 1.00 87.31 94 HIS A C 1
ATOM 751 O O . HIS A 1 94 ? 2.083 7.204 14.324 1.00 87.31 94 HIS A O 1
ATOM 757 N N . LEU A 1 95 ? 1.319 7.036 12.217 1.00 87.25 95 LEU A N 1
ATOM 758 C CA . LEU A 1 95 ? 2.432 6.236 11.707 1.00 87.25 95 LEU A CA 1
ATOM 759 C C . LEU A 1 95 ? 3.774 6.972 11.824 1.00 87.25 95 LEU A C 1
ATOM 761 O O . LEU A 1 95 ? 4.748 6.387 12.291 1.00 87.25 95 LEU A O 1
ATOM 765 N N . GLN A 1 96 ? 3.832 8.262 11.478 1.00 88.38 96 GLN A N 1
ATOM 766 C CA . GLN A 1 96 ? 5.055 9.060 11.634 1.00 88.38 96 GLN A CA 1
ATOM 767 C C . GLN A 1 96 ? 5.499 9.136 13.097 1.00 88.38 96 GLN A C 1
ATOM 769 O O . GLN A 1 96 ? 6.690 9.022 13.396 1.00 88.38 96 GLN A O 1
ATOM 774 N N . ASN A 1 97 ? 4.552 9.310 14.021 1.00 85.50 97 ASN A N 1
ATOM 775 C CA . ASN A 1 97 ? 4.840 9.335 15.451 1.00 85.50 97 ASN A CA 1
ATOM 776 C C . ASN A 1 97 ? 5.295 7.963 15.967 1.00 85.50 97 ASN A C 1
ATOM 778 O O . ASN A 1 97 ? 6.226 7.902 16.768 1.00 85.50 97 ASN A O 1
ATOM 782 N N . ALA A 1 98 ? 4.678 6.877 15.497 1.00 83.75 98 ALA A N 1
ATOM 783 C CA . ALA A 1 98 ? 5.061 5.514 15.851 1.00 83.75 98 ALA A CA 1
ATOM 784 C C . ALA A 1 98 ? 6.476 5.176 15.356 1.00 83.75 98 ALA A C 1
ATOM 786 O O . ALA A 1 98 ? 7.284 4.664 16.128 1.00 83.75 98 ALA A O 1
ATOM 787 N N . ILE A 1 99 ? 6.812 5.540 14.112 1.00 83.56 99 ILE A N 1
ATOM 788 C CA . ILE A 1 99 ? 8.156 5.354 13.547 1.00 83.56 99 ILE A CA 1
ATOM 789 C C . ILE A 1 99 ? 9.187 6.137 14.362 1.00 83.56 99 ILE A C 1
ATOM 791 O O . ILE A 1 99 ? 10.190 5.563 14.767 1.00 83.56 99 ILE A O 1
ATOM 795 N N . LYS A 1 100 ? 8.935 7.421 14.664 1.00 84.12 100 LYS A N 1
ATOM 796 C CA . LYS A 1 100 ? 9.861 8.261 15.452 1.00 84.12 100 LYS A CA 1
ATOM 797 C C . LYS A 1 100 ? 10.145 7.711 16.851 1.00 84.12 100 LYS A C 1
ATOM 799 O O . LYS A 1 100 ? 11.239 7.918 17.360 1.00 84.12 100 LYS A O 1
ATOM 804 N N . LYS A 1 101 ? 9.159 7.066 17.479 1.00 82.88 101 LYS A N 1
ATOM 805 C CA . LYS A 1 101 ? 9.271 6.499 18.833 1.00 82.88 101 LYS A CA 1
ATOM 806 C C . LYS A 1 101 ? 9.819 5.070 18.854 1.00 82.88 101 LYS A C 1
ATOM 808 O O . LYS A 1 101 ? 10.039 4.539 19.935 1.00 82.88 101 LYS A O 1
ATOM 813 N N . SER A 1 102 ? 9.982 4.429 17.698 1.00 78.69 102 SER A N 1
ATOM 814 C CA . SER A 1 102 ? 10.427 3.041 17.618 1.00 78.69 102 SER A CA 1
ATOM 815 C C . SER A 1 102 ? 11.945 2.936 17.736 1.00 78.69 102 SER A C 1
ATOM 817 O O . SER A 1 102 ? 12.673 3.638 17.037 1.00 78.69 102 SER A O 1
ATOM 819 N N . ASP A 1 103 ? 12.423 1.956 18.503 1.00 76.50 103 ASP A N 1
ATOM 820 C CA . ASP A 1 103 ? 13.843 1.577 18.527 1.00 76.50 103 ASP A CA 1
ATOM 821 C C . ASP A 1 103 ? 14.358 1.140 17.138 1.00 76.50 103 ASP A C 1
ATOM 823 O O . ASP A 1 103 ? 15.555 1.189 16.861 1.00 76.50 103 ASP A O 1
ATOM 827 N N . TYR A 1 104 ? 13.450 0.768 16.225 1.00 74.75 104 TYR A N 1
ATOM 828 C CA . TYR A 1 104 ? 13.745 0.360 14.848 1.00 74.75 104 TYR A CA 1
ATOM 829 C C . TYR A 1 104 ? 13.574 1.489 13.818 1.00 74.75 104 TYR A C 1
ATOM 831 O O . TYR A 1 104 ? 13.554 1.225 12.614 1.00 74.75 104 TYR A O 1
ATOM 839 N N . ALA A 1 105 ? 13.489 2.756 14.245 1.00 78.19 105 ALA A N 1
ATOM 840 C CA . ALA A 1 105 ? 13.348 3.912 13.349 1.00 78.19 105 ALA A CA 1
ATOM 841 C C . ALA A 1 105 ? 14.458 4.009 12.282 1.00 78.19 105 ALA A C 1
ATOM 843 O O . ALA A 1 105 ? 14.267 4.590 11.214 1.00 78.19 105 ALA A O 1
ATOM 844 N N . PHE A 1 106 ? 15.638 3.444 12.553 1.00 76.94 106 PHE A N 1
ATOM 845 C CA . PHE A 1 106 ? 16.753 3.402 11.606 1.00 76.94 106 PHE A CA 1
ATOM 846 C C . PHE A 1 106 ? 16.524 2.447 10.426 1.00 76.94 106 PHE A C 1
ATOM 848 O O . PHE A 1 106 ? 17.235 2.563 9.434 1.00 76.94 106 PHE A O 1
ATOM 855 N N . MET A 1 107 ? 15.541 1.546 10.518 1.00 75.94 107 MET A N 1
ATOM 856 C CA . MET A 1 107 ? 15.151 0.612 9.457 1.00 75.94 107 MET A CA 1
ATOM 857 C C . MET A 1 107 ? 13.872 1.038 8.726 1.00 75.94 107 MET A C 1
ATOM 859 O O . MET A 1 107 ? 13.394 0.290 7.877 1.00 75.94 107 MET A O 1
ATOM 863 N N . ALA A 1 108 ? 13.276 2.180 9.077 1.00 78.06 108 ALA A N 1
ATOM 864 C CA . ALA A 1 108 ? 12.014 2.648 8.515 1.00 78.06 108 ALA A CA 1
ATOM 865 C C . ALA A 1 108 ? 12.188 3.996 7.810 1.00 78.06 108 ALA A C 1
ATOM 867 O O . ALA A 1 108 ? 12.832 4.912 8.333 1.00 78.06 108 ALA A O 1
ATOM 868 N N . ASP A 1 109 ? 11.596 4.121 6.624 1.00 81.12 109 ASP A N 1
ATOM 869 C CA . ASP A 1 109 ? 11.572 5.390 5.900 1.00 81.12 109 ASP A CA 1
ATOM 870 C C . ASP A 1 109 ? 10.693 6.419 6.624 1.00 81.12 109 ASP A C 1
ATOM 872 O O . ASP A 1 109 ? 9.696 6.091 7.266 1.00 81.12 109 ASP A O 1
ATOM 876 N N . HIS A 1 110 ? 11.079 7.695 6.541 1.00 76.44 110 HIS A N 1
ATOM 877 C CA . HIS A 1 110 ? 10.326 8.775 7.184 1.00 76.44 110 HIS A CA 1
ATOM 878 C C . HIS A 1 110 ? 9.025 9.102 6.440 1.00 76.44 110 HIS A C 1
ATOM 880 O O . HIS A 1 110 ? 7.999 9.392 7.057 1.00 76.44 110 HIS A O 1
ATOM 886 N N . ASN A 1 111 ? 9.084 9.053 5.108 1.00 81.38 111 ASN A N 1
ATOM 887 C CA . ASN A 1 111 ? 7.921 9.219 4.252 1.00 81.38 111 ASN A CA 1
ATOM 888 C C . ASN A 1 111 ? 7.191 7.884 4.156 1.00 81.38 111 ASN A C 1
ATOM 890 O O . ASN A 1 111 ? 7.792 6.864 3.822 1.00 81.38 111 ASN A O 1
ATOM 894 N N . ILE A 1 112 ? 5.891 7.907 4.428 1.00 84.56 112 ILE A N 1
ATOM 895 C CA . ILE A 1 112 ? 5.058 6.713 4.383 1.00 84.56 112 ILE A CA 1
ATOM 896 C C . ILE A 1 112 ? 4.493 6.591 2.977 1.00 84.56 112 ILE A C 1
ATOM 898 O O . ILE A 1 112 ? 3.702 7.424 2.545 1.00 84.56 112 ILE A O 1
ATOM 902 N N . TYR A 1 113 ? 4.882 5.525 2.288 1.00 88.06 113 TYR A N 1
ATOM 903 C CA . TYR A 1 113 ? 4.263 5.129 1.033 1.00 88.06 113 TYR A CA 1
ATOM 904 C C . TYR A 1 113 ? 3.549 3.794 1.218 1.00 88.06 113 TYR A C 1
ATOM 906 O O . TYR A 1 113 ? 4.132 2.806 1.675 1.00 88.06 113 TYR A O 1
ATOM 914 N N . TYR A 1 114 ? 2.266 3.761 0.864 1.00 90.75 114 TYR A N 1
ATOM 915 C CA . TYR A 1 114 ? 1.422 2.583 1.059 1.00 90.75 114 TYR A CA 1
ATOM 916 C C . TYR A 1 114 ? 1.667 1.501 -0.004 1.00 90.75 114 TYR A C 1
ATOM 918 O O . TYR A 1 114 ? 1.506 0.305 0.272 1.00 90.75 114 TYR A O 1
ATOM 926 N N . GLY A 1 115 ? 2.110 1.900 -1.200 1.00 91.44 115 GLY A N 1
ATOM 927 C CA . GLY A 1 115 ? 2.421 1.001 -2.308 1.00 91.44 115 GLY A CA 1
ATOM 928 C C . GLY A 1 115 ? 1.251 0.066 -2.632 1.00 91.44 115 GLY A C 1
ATOM 929 O O . GLY A 1 115 ? 0.088 0.465 -2.645 1.00 91.44 115 GLY A O 1
ATOM 930 N N . ARG A 1 116 ? 1.539 -1.230 -2.804 1.00 91.44 116 ARG A N 1
ATOM 931 C CA . ARG A 1 116 ? 0.511 -2.260 -3.063 1.00 91.44 116 ARG A CA 1
ATOM 932 C C . ARG A 1 116 ? -0.561 -2.398 -1.970 1.00 91.44 116 ARG A C 1
ATOM 934 O O . ARG A 1 116 ? -1.626 -2.947 -2.238 1.00 91.44 116 ARG A O 1
ATOM 941 N N . ARG A 1 117 ? -0.307 -1.913 -0.746 1.00 93.81 117 ARG A N 1
ATOM 942 C CA . ARG A 1 117 ? -1.258 -2.015 0.379 1.00 93.81 117 ARG A CA 1
ATOM 943 C C . ARG A 1 117 ? -2.466 -1.088 0.211 1.00 93.81 117 ARG A C 1
ATOM 945 O O . ARG A 1 117 ? -3.470 -1.315 0.877 1.00 93.81 117 ARG A O 1
ATOM 952 N N . LEU A 1 118 ? -2.414 -0.131 -0.726 1.00 96.31 118 LEU A N 1
ATOM 953 C CA . LEU A 1 118 ? -3.598 0.610 -1.185 1.00 96.31 118 LEU A CA 1
ATOM 954 C C . LEU A 1 118 ? -4.725 -0.353 -1.595 1.00 96.31 118 LEU A C 1
ATOM 956 O O . LEU A 1 118 ? -5.884 -0.146 -1.248 1.00 96.31 118 LEU A O 1
ATOM 960 N N . GLY A 1 119 ? -4.371 -1.459 -2.257 1.00 96.75 119 GLY A N 1
ATOM 961 C CA . GLY A 1 119 ? -5.343 -2.470 -2.662 1.00 96.75 119 GLY A CA 1
ATOM 962 C C . GLY A 1 119 ? -5.963 -3.212 -1.479 1.00 96.75 119 GLY A C 1
ATOM 963 O O . GLY A 1 119 ? -7.164 -3.457 -1.475 1.00 96.75 119 GLY A O 1
ATOM 964 N N . TRP A 1 120 ? -5.178 -3.515 -0.440 1.00 96.50 120 TRP A N 1
ATOM 965 C CA . TRP A 1 120 ? -5.693 -4.157 0.776 1.00 96.50 120 TRP A CA 1
ATOM 966 C C . TRP A 1 120 ? -6.744 -3.287 1.461 1.00 96.50 120 TRP A C 1
ATOM 968 O O . TRP A 1 120 ? -7.813 -3.774 1.823 1.00 96.50 120 TRP A O 1
ATOM 978 N N . TYR A 1 121 ? -6.453 -1.992 1.589 1.00 98.00 121 TYR A N 1
ATOM 979 C CA . TYR A 1 121 ? -7.388 -1.019 2.138 1.00 98.00 121 TYR A CA 1
ATOM 980 C C . TYR A 1 121 ? -8.683 -0.960 1.328 1.00 98.00 121 TYR A C 1
ATOM 982 O O . TYR A 1 121 ? -9.765 -1.128 1.890 1.00 98.00 121 TYR A O 1
ATOM 990 N N . ALA A 1 122 ? -8.568 -0.795 0.006 1.00 98.38 122 ALA A N 1
ATOM 991 C CA . ALA A 1 122 ? -9.718 -0.702 -0.884 1.00 98.38 122 ALA A CA 1
ATOM 992 C C . ALA A 1 122 ? -10.605 -1.955 -0.818 1.00 98.38 122 ALA A C 1
ATOM 994 O O . ALA A 1 122 ? -11.822 -1.832 -0.708 1.00 98.38 122 ALA A O 1
ATOM 995 N N . ILE A 1 123 ? -10.008 -3.151 -0.794 1.00 98.38 123 ILE A N 1
ATOM 996 C CA . ILE A 1 123 ? -10.743 -4.418 -0.666 1.00 98.38 123 ILE A CA 1
ATOM 997 C C . ILE A 1 123 ? -11.488 -4.489 0.673 1.00 98.38 123 ILE A C 1
ATOM 999 O O . ILE A 1 123 ? -12.663 -4.853 0.700 1.00 98.38 123 ILE A O 1
ATOM 1003 N N . VAL A 1 124 ? -10.853 -4.116 1.790 1.00 98.31 124 VAL A N 1
ATOM 1004 C CA . VAL A 1 124 ? -11.514 -4.125 3.109 1.00 98.31 124 VAL A CA 1
ATOM 1005 C C . VAL A 1 124 ? -12.648 -3.103 3.173 1.00 98.31 124 VAL A C 1
ATOM 1007 O O . VAL A 1 124 ? -13.704 -3.406 3.732 1.00 98.31 124 VAL A O 1
ATOM 1010 N N . ARG A 1 125 ? -12.470 -1.911 2.594 1.00 98.25 125 ARG A N 1
ATOM 1011 C CA . ARG A 1 125 ? -13.525 -0.888 2.516 1.00 98.25 125 ARG A CA 1
ATOM 1012 C C . ARG A 1 125 ? -14.709 -1.326 1.666 1.00 98.25 125 ARG A C 1
ATOM 1014 O O . ARG A 1 125 ? -15.853 -1.090 2.044 1.00 98.25 125 ARG A O 1
ATOM 1021 N N . ALA A 1 126 ? -14.431 -2.002 0.560 1.00 97.94 126 ALA A N 1
ATOM 1022 C CA . ALA A 1 126 ? -15.436 -2.506 -0.356 1.00 97.94 126 ALA A CA 1
ATOM 1023 C C . ALA A 1 126 ? -16.216 -3.708 0.210 1.00 97.94 126 ALA A C 1
ATOM 1025 O O . ALA A 1 126 ? -17.444 -3.704 0.177 1.00 97.94 126 ALA A O 1
ATOM 1026 N N . LEU A 1 127 ? -15.528 -4.721 0.754 1.00 97.44 127 LEU A N 1
ATOM 1027 C CA . LEU A 1 127 ? -16.162 -5.947 1.266 1.00 97.44 127 LEU A CA 1
ATOM 1028 C C . LEU A 1 127 ? -16.815 -5.777 2.636 1.00 97.44 127 LEU A C 1
ATOM 1030 O O . LEU A 1 127 ? -17.705 -6.548 2.988 1.00 97.44 127 LEU A O 1
ATOM 1034 N N . LYS A 1 128 ? -16.328 -4.826 3.437 1.00 97.50 128 LYS A N 1
ATOM 1035 C CA . LYS A 1 128 ? -16.740 -4.632 4.833 1.00 97.50 128 LYS A CA 1
ATOM 1036 C C . LYS A 1 128 ? -16.710 -5.935 5.658 1.00 97.50 128 LYS A C 1
ATOM 1038 O O . LYS A 1 128 ? -17.707 -6.306 6.283 1.00 97.50 128 LYS A O 1
ATOM 1043 N N . PRO A 1 129 ? -15.578 -6.662 5.660 1.00 96.88 129 PRO A N 1
ATOM 1044 C CA . PRO A 1 129 ? -15.508 -7.992 6.243 1.00 96.88 129 PRO A CA 1
ATOM 1045 C C . PRO A 1 129 ? -15.657 -7.954 7.768 1.00 96.88 129 PRO A C 1
ATOM 1047 O O . PRO A 1 129 ? -15.192 -7.030 8.436 1.00 96.88 129 PRO A O 1
ATOM 1050 N N . LYS A 1 130 ? -16.230 -9.021 8.338 1.00 94.94 130 LYS A N 1
ATOM 1051 C CA . LYS A 1 130 ? -16.290 -9.215 9.797 1.00 94.94 130 LYS A CA 1
ATOM 1052 C C . LYS A 1 130 ? -14.931 -9.535 10.410 1.00 94.94 130 LYS A C 1
ATOM 1054 O O . LYS A 1 130 ? -14.699 -9.218 11.573 1.00 94.94 130 LYS A O 1
ATOM 1059 N N . VAL A 1 131 ? -14.033 -10.150 9.644 1.00 92.38 131 VAL A N 1
ATOM 1060 C CA . VAL A 1 131 ? -12.690 -10.522 10.094 1.00 92.38 131 VAL A CA 1
ATOM 1061 C C . VAL A 1 131 ? -11.689 -10.304 8.962 1.00 92.38 131 VAL A C 1
ATOM 1063 O O . VAL A 1 131 ? -11.944 -10.690 7.825 1.00 92.38 131 VAL A O 1
ATOM 1066 N N . VAL A 1 132 ? -10.544 -9.713 9.291 1.00 93.12 132 VAL A N 1
ATOM 1067 C CA . VAL A 1 132 ? -9.367 -9.573 8.430 1.00 93.12 132 VAL A CA 1
ATOM 1068 C C . VAL A 1 132 ? -8.204 -10.280 9.110 1.00 93.12 132 VAL A C 1
ATOM 1070 O O . VAL A 1 132 ? -7.916 -10.006 10.275 1.00 93.12 132 VAL A O 1
ATOM 1073 N N . ILE A 1 133 ? -7.534 -11.172 8.383 1.00 91.44 133 ILE A N 1
ATOM 1074 C CA . ILE A 1 133 ? -6.367 -11.906 8.875 1.00 91.44 133 ILE A CA 1
ATOM 1075 C C . ILE A 1 133 ? -5.146 -11.491 8.049 1.00 91.44 133 ILE A C 1
ATOM 1077 O O . ILE A 1 133 ? -5.161 -11.631 6.829 1.00 91.44 133 ILE A O 1
ATOM 1081 N N . GLU A 1 134 ? -4.092 -11.000 8.702 1.00 89.12 134 GLU A N 1
ATOM 1082 C CA . GLU A 1 134 ? -2.790 -10.726 8.079 1.00 89.12 134 GLU A CA 1
ATOM 1083 C C . GLU A 1 134 ? -1.758 -11.741 8.571 1.00 89.12 134 GLU A C 1
ATOM 1085 O O . GLU A 1 134 ? -1.466 -11.845 9.764 1.00 89.12 134 GLU A O 1
ATOM 1090 N N . THR A 1 135 ? -1.174 -12.478 7.632 1.00 88.00 135 THR A N 1
ATOM 1091 C CA . THR A 1 135 ? -0.047 -13.378 7.883 1.00 88.00 135 THR A CA 1
ATOM 1092 C C . THR A 1 135 ? 1.248 -12.710 7.436 1.00 88.00 135 THR A C 1
ATOM 1094 O O . THR A 1 135 ? 1.354 -12.292 6.285 1.00 88.00 135 THR A O 1
ATOM 1097 N N . GLY A 1 136 ? 2.247 -12.651 8.315 1.00 82.50 136 GLY A N 1
ATOM 1098 C CA . GLY A 1 136 ? 3.507 -11.952 8.056 1.00 82.50 136 GLY A CA 1
ATOM 1099 C C . GLY A 1 136 ? 3.463 -10.477 8.450 1.00 82.50 136 GLY A C 1
ATOM 1100 O O . GLY A 1 136 ? 3.921 -9.624 7.693 1.00 82.50 136 GLY A O 1
ATOM 1101 N N . VAL A 1 137 ? 2.918 -10.179 9.633 1.00 80.56 137 VAL A N 1
ATOM 1102 C CA . VAL A 1 137 ? 2.932 -8.822 10.197 1.00 80.56 137 VAL A CA 1
ATOM 1103 C C . VAL A 1 137 ? 4.376 -8.425 10.485 1.00 80.56 137 VAL A C 1
ATOM 1105 O O . VAL A 1 137 ? 4.937 -8.863 11.477 1.00 80.56 137 VAL A O 1
ATOM 1108 N N . ASP A 1 138 ? 4.987 -7.632 9.608 1.00 80.19 138 ASP A N 1
ATOM 1109 C CA . ASP A 1 138 ? 6.348 -7.111 9.797 1.00 80.19 138 ASP A CA 1
ATOM 1110 C C . ASP A 1 138 ? 6.322 -5.914 10.774 1.00 80.19 138 ASP A C 1
ATOM 1112 O O . ASP A 1 138 ? 5.879 -6.029 11.914 1.00 80.19 138 ASP A O 1
ATOM 1116 N N . LYS A 1 139 ? 6.685 -4.709 10.323 1.00 78.94 139 LYS A N 1
ATOM 1117 C CA . LYS A 1 139 ? 6.681 -3.477 11.134 1.00 78.94 139 LYS A CA 1
ATOM 1118 C C . LYS A 1 139 ? 5.281 -2.940 11.483 1.00 78.94 139 LYS A C 1
ATOM 1120 O O . LYS A 1 139 ? 5.163 -1.855 12.040 1.00 78.94 139 LYS A O 1
ATOM 1125 N N . GLY A 1 140 ? 4.213 -3.647 11.108 1.00 84.00 140 GLY A N 1
ATOM 1126 C CA . GLY A 1 140 ? 2.830 -3.268 11.421 1.00 84.00 140 GLY A CA 1
ATOM 1127 C C . GLY A 1 140 ? 2.175 -2.243 10.484 1.00 84.00 140 GLY A C 1
ATOM 1128 O O . GLY A 1 140 ? 1.024 -1.888 10.710 1.00 84.00 140 GLY A O 1
ATOM 1129 N N . LEU A 1 141 ? 2.835 -1.798 9.404 1.00 87.00 141 LEU A N 1
ATOM 1130 C CA . LEU A 1 141 ? 2.218 -0.869 8.439 1.00 87.00 141 LEU A CA 1
ATOM 1131 C C . LEU A 1 141 ? 0.933 -1.448 7.820 1.00 87.00 141 LEU A C 1
ATOM 1133 O O . LEU A 1 141 ? -0.072 -0.748 7.734 1.00 87.00 141 LEU A O 1
ATOM 1137 N N . GLY A 1 142 ? 0.958 -2.726 7.419 1.00 89.88 142 GLY A N 1
ATOM 1138 C CA . GLY A 1 142 ? -0.223 -3.442 6.919 1.00 89.88 142 GLY A CA 1
ATOM 1139 C C . GLY A 1 142 ? -1.353 -3.453 7.946 1.00 89.88 142 GLY A C 1
ATOM 1140 O O . GLY A 1 142 ? -2.451 -2.987 7.649 1.00 89.88 142 GLY A O 1
ATOM 1141 N N . ALA A 1 143 ? -1.039 -3.855 9.176 1.00 90.00 143 ALA A N 1
ATOM 1142 C CA . ALA A 1 143 ? -1.972 -3.867 10.296 1.00 90.00 143 ALA A CA 1
ATOM 1143 C C . ALA A 1 143 ? -2.652 -2.508 10.520 1.00 90.00 143 ALA A C 1
ATOM 1145 O O . ALA A 1 143 ? -3.873 -2.449 10.649 1.00 90.00 143 ALA A O 1
ATOM 1146 N N . CYS A 1 144 ? -1.889 -1.410 10.525 1.00 91.00 144 CYS A N 1
ATOM 1147 C CA . CYS A 1 144 ? -2.434 -0.062 10.690 1.00 91.00 144 CYS A CA 1
ATOM 1148 C C . CYS A 1 144 ? -3.372 0.330 9.541 1.00 91.00 144 CYS A C 1
ATOM 1150 O O . CYS A 1 144 ? -4.438 0.889 9.787 1.00 91.00 144 CYS A O 1
ATOM 1152 N N . ILE A 1 145 ? -3.009 0.005 8.296 1.00 94.50 145 ILE A N 1
ATOM 1153 C CA . ILE A 1 145 ? -3.840 0.260 7.109 1.00 94.50 145 ILE A CA 1
ATOM 1154 C C . ILE A 1 145 ? -5.156 -0.529 7.190 1.00 94.50 145 ILE A C 1
ATOM 1156 O O . ILE A 1 145 ? -6.235 0.027 6.996 1.00 94.50 145 ILE A O 1
ATOM 1160 N N . LEU A 1 146 ? -5.086 -1.821 7.516 1.00 95.25 146 LEU A N 1
ATOM 1161 C CA . LEU A 1 146 ? -6.259 -2.690 7.637 1.00 95.25 146 LEU A CA 1
ATOM 1162 C C . LEU A 1 146 ? -7.167 -2.252 8.796 1.00 95.25 146 LEU A C 1
ATOM 1164 O O . LEU A 1 146 ? -8.390 -2.216 8.651 1.00 95.25 146 LEU A O 1
ATOM 1168 N N . ALA A 1 147 ? -6.580 -1.862 9.929 1.00 92.75 147 ALA A N 1
ATOM 1169 C CA . ALA A 1 147 ? -7.311 -1.311 11.063 1.00 92.75 147 ALA A CA 1
ATOM 1170 C C . ALA A 1 147 ? -7.992 0.024 10.717 1.00 92.75 147 ALA A C 1
ATOM 1172 O O . ALA A 1 147 ? -9.143 0.230 11.101 1.00 92.75 147 ALA A O 1
ATOM 1173 N N . ALA A 1 148 ? -7.331 0.902 9.953 1.00 95.06 148 ALA A N 1
ATOM 1174 C CA . ALA A 1 148 ? -7.925 2.149 9.475 1.00 95.06 148 ALA A CA 1
ATOM 1175 C C . ALA A 1 148 ? -9.147 1.885 8.577 1.00 95.06 148 ALA A C 1
ATOM 1177 O O . ALA A 1 148 ? -10.202 2.486 8.788 1.00 95.06 148 ALA A O 1
ATOM 1178 N N . ALA A 1 149 ? -9.056 0.916 7.659 1.00 97.44 149 ALA A N 1
ATOM 1179 C CA . ALA A 1 149 ? -10.190 0.525 6.821 1.00 97.44 149 ALA A CA 1
ATOM 1180 C C . ALA A 1 149 ? -11.375 0.009 7.659 1.00 97.44 149 ALA A C 1
ATOM 1182 O O . ALA A 1 149 ? -12.519 0.419 7.455 1.00 97.44 149 ALA A O 1
ATOM 1183 N N . LEU A 1 150 ? -11.106 -0.849 8.650 1.00 95.69 150 LEU A N 1
ATOM 1184 C CA . LEU A 1 150 ? -12.129 -1.358 9.569 1.00 95.69 150 LEU A CA 1
ATOM 1185 C C . LEU A 1 150 ? -12.736 -0.254 10.447 1.00 95.69 150 LEU A C 1
ATOM 1187 O O . LEU A 1 150 ? -13.939 -0.279 10.702 1.00 95.69 150 LEU A O 1
ATOM 1191 N N . LYS A 1 151 ? -11.943 0.735 10.877 1.00 94.00 151 LYS A N 1
ATOM 1192 C CA . LYS A 1 151 ? -12.434 1.905 11.624 1.00 94.00 151 LYS A CA 1
ATOM 1193 C C . LYS A 1 151 ? -13.452 2.694 10.793 1.00 94.00 151 LYS A C 1
ATOM 1195 O O . LYS A 1 151 ? -14.509 3.046 11.314 1.00 94.00 151 LYS A O 1
ATOM 1200 N N . ARG A 1 152 ? -13.171 2.928 9.506 1.00 96.81 152 ARG A N 1
ATOM 1201 C CA . ARG A 1 152 ? -14.105 3.591 8.574 1.00 96.81 152 ARG A CA 1
ATOM 1202 C C . ARG A 1 152 ? -15.356 2.747 8.332 1.00 96.81 152 ARG A C 1
ATOM 1204 O O . ARG A 1 152 ? -16.462 3.261 8.460 1.00 96.81 152 ARG A O 1
ATOM 1211 N N . ASN A 1 153 ? -15.199 1.443 8.096 1.00 97.81 153 ASN A N 1
ATOM 1212 C CA . ASN A 1 153 ? -16.331 0.516 7.972 1.00 97.81 153 ASN A CA 1
ATOM 1213 C C . ASN A 1 153 ? -17.236 0.562 9.212 1.00 97.81 153 ASN A C 1
ATOM 1215 O O . ASN A 1 153 ? -18.456 0.642 9.078 1.00 97.81 153 ASN A O 1
ATOM 1219 N N . LYS A 1 154 ? -16.650 0.573 10.418 1.00 95.88 154 LYS A N 1
ATOM 1220 C CA . LYS A 1 154 ? -17.391 0.673 11.681 1.00 95.88 154 LYS A CA 1
ATOM 1221 C C . LYS A 1 154 ? -18.182 1.978 11.784 1.00 95.88 154 LYS A C 1
ATOM 1223 O O . LYS A 1 154 ? -19.327 1.935 12.222 1.00 95.88 154 LYS A O 1
ATOM 1228 N N . ALA A 1 155 ? -17.609 3.106 11.360 1.00 95.25 155 ALA A N 1
ATOM 1229 C CA . ALA A 1 155 ? -18.321 4.386 11.316 1.00 95.25 155 ALA A CA 1
ATOM 1230 C C . ALA A 1 155 ? -19.544 4.349 10.375 1.00 95.25 155 ALA A C 1
ATOM 1232 O O . ALA A 1 155 ? -20.532 5.028 10.622 1.00 95.25 155 ALA A O 1
ATOM 1233 N N . GLU A 1 156 ? -19.514 3.496 9.348 1.00 96.69 156 GLU A N 1
ATOM 1234 C CA . GLU A 1 156 ? -20.640 3.216 8.446 1.00 96.69 156 GLU A CA 1
ATOM 1235 C C . GLU A 1 156 ? -21.544 2.064 8.935 1.00 96.69 156 GLU A C 1
ATOM 1237 O O . GLU A 1 156 ? -22.278 1.470 8.144 1.00 96.69 156 GLU A O 1
ATOM 1242 N N . GLY A 1 157 ? -21.455 1.669 10.209 1.00 96.81 157 GLY A N 1
ATOM 1243 C CA . GLY A 1 157 ? -22.265 0.596 10.803 1.00 96.81 157 GLY A CA 1
ATOM 1244 C C . GLY A 1 157 ? -21.792 -0.829 10.491 1.00 96.81 157 GLY A C 1
ATOM 1245 O O . GLY A 1 157 ? -22.470 -1.797 10.829 1.00 96.81 157 GLY A O 1
ATOM 1246 N N . ASN A 1 158 ? -20.625 -0.992 9.865 1.00 96.38 158 ASN A N 1
ATOM 1247 C CA . ASN A 1 158 ? -20.079 -2.288 9.471 1.00 96.38 158 ASN A CA 1
ATOM 1248 C C . ASN A 1 158 ? -18.869 -2.663 10.329 1.00 96.38 158 ASN A C 1
ATOM 1250 O O . ASN A 1 158 ? -17.716 -2.448 9.962 1.00 96.38 158 ASN A O 1
ATOM 1254 N N . GLU A 1 159 ? -19.137 -3.227 11.500 1.00 92.62 159 GLU A N 1
ATOM 1255 C CA . GLU A 1 159 ? -18.081 -3.650 12.416 1.00 92.62 159 GLU A CA 1
ATOM 1256 C C . GLU A 1 159 ? -17.349 -4.913 11.933 1.00 92.62 159 GLU A C 1
ATOM 1258 O O . GLU A 1 159 ? -17.982 -5.863 11.455 1.00 92.62 159 GLU A O 1
ATOM 1263 N N . GLY A 1 160 ? -16.024 -4.919 12.112 1.00 90.25 160 GLY A N 1
ATOM 1264 C CA . GLY A 1 160 ? -15.141 -6.050 11.844 1.00 90.25 160 GLY A CA 1
ATOM 1265 C C . GLY A 1 160 ? -13.878 -6.031 12.712 1.00 90.25 160 GLY A C 1
ATOM 1266 O O . GLY A 1 160 ? -13.611 -5.065 13.431 1.00 90.25 160 GLY A O 1
ATOM 1267 N N . HIS A 1 161 ? -13.107 -7.117 12.655 1.00 87.44 161 HIS A N 1
ATOM 1268 C CA . HIS A 1 161 ? -11.963 -7.375 13.533 1.00 87.44 161 HIS A CA 1
ATOM 1269 C C . HIS A 1 161 ? -10.692 -7.696 12.748 1.00 87.44 161 HIS A C 1
ATOM 1271 O O . HIS A 1 161 ? -10.741 -8.405 11.748 1.00 87.44 161 HIS A O 1
ATOM 1277 N N . TYR A 1 162 ? -9.545 -7.234 13.242 1.00 88.44 162 TYR A N 1
ATOM 1278 C CA . TYR A 1 162 ? -8.237 -7.525 12.659 1.00 88.44 162 TYR A CA 1
ATOM 1279 C C . TYR A 1 162 ? -7.454 -8.536 13.512 1.00 88.44 162 TYR A C 1
ATOM 1281 O O . TYR A 1 162 ? -7.360 -8.405 14.737 1.00 88.44 162 TYR A O 1
ATOM 1289 N N . MET A 1 163 ? -6.865 -9.535 12.856 1.00 85.25 163 MET A N 1
ATOM 1290 C CA . MET A 1 163 ? -5.988 -10.533 13.461 1.00 85.25 163 MET A CA 1
ATOM 1291 C C . MET A 1 163 ? -4.682 -10.608 12.675 1.00 85.25 163 MET A C 1
ATOM 1293 O O . MET A 1 163 ? -4.669 -10.988 11.510 1.00 85.25 163 MET A O 1
ATOM 1297 N N . GLY A 1 164 ? -3.579 -10.261 13.323 1.00 81.00 164 GLY A N 1
ATOM 1298 C CA . GLY A 1 164 ? -2.250 -10.315 12.740 1.00 81.00 164 GLY A CA 1
ATOM 1299 C C . GLY A 1 164 ? -1.446 -11.497 13.267 1.00 81.00 164 GLY A C 1
ATOM 1300 O O . GLY A 1 164 ? -1.559 -11.865 14.435 1.00 81.00 164 GLY A O 1
ATOM 1301 N N . GLN A 1 165 ? -0.589 -12.082 12.441 1.00 76.25 165 GLN A N 1
ATOM 1302 C CA . GLN A 1 165 ? 0.350 -13.114 12.865 1.00 76.25 165 GLN A CA 1
ATOM 1303 C C . GLN A 1 165 ? 1.723 -12.910 12.226 1.00 76.25 165 GLN A C 1
ATOM 1305 O O . GLN A 1 165 ? 1.820 -12.581 11.046 1.00 76.25 165 GLN A O 1
ATOM 1310 N N . ILE A 1 166 ? 2.792 -13.152 12.984 1.00 70.88 166 ILE A N 1
ATOM 1311 C CA . ILE A 1 166 ? 4.167 -13.199 12.478 1.00 70.88 166 ILE A CA 1
ATOM 1312 C C . ILE A 1 166 ? 4.839 -14.506 12.915 1.00 70.88 166 ILE A C 1
ATOM 1314 O O . ILE A 1 166 ? 4.682 -14.974 14.046 1.00 70.88 166 ILE A O 1
ATOM 1318 N N . LEU A 1 167 ? 5.588 -15.106 11.992 1.00 60.44 167 LEU A N 1
ATOM 1319 C CA . LEU A 1 167 ? 6.462 -16.241 12.257 1.00 60.44 167 LEU A CA 1
ATOM 1320 C C . LEU A 1 167 ? 7.883 -15.721 12.466 1.00 60.44 167 LEU A C 1
ATOM 1322 O O . LEU A 1 167 ? 8.498 -15.197 11.542 1.00 60.44 167 LEU A O 1
ATOM 1326 N N . ILE A 1 168 ? 8.414 -15.892 13.673 1.00 56.88 168 ILE A N 1
ATOM 1327 C CA . ILE A 1 168 ? 9.836 -15.677 13.962 1.00 56.88 168 ILE A CA 1
ATOM 1328 C C . ILE A 1 168 ? 10.441 -17.066 14.129 1.00 56.88 168 ILE A C 1
ATOM 1330 O O . ILE A 1 168 ? 9.809 -17.924 14.733 1.00 56.88 168 ILE A O 1
ATOM 1334 N N . ARG A 1 169 ? 11.624 -17.335 13.566 1.00 44.38 169 ARG A N 1
ATOM 1335 C CA . ARG A 1 169 ? 12.257 -18.670 13.540 1.00 44.38 169 ARG A CA 1
ATOM 1336 C C . ARG A 1 169 ? 11.997 -19.453 14.849 1.00 44.38 169 ARG A C 1
ATOM 1338 O O . ARG A 1 169 ? 12.339 -18.987 15.936 1.00 44.38 169 ARG A O 1
ATOM 1345 N N . SER A 1 170 ? 11.359 -20.628 14.742 1.00 38.94 170 SER A N 1
ATOM 1346 C CA . SER A 1 170 ? 10.902 -21.516 15.842 1.00 38.94 170 SER A CA 1
ATOM 1347 C C . SER A 1 170 ? 9.798 -21.003 16.799 1.00 38.94 170 SER A C 1
ATOM 1349 O O . SER A 1 170 ? 9.572 -21.623 17.839 1.00 38.94 170 SER A O 1
ATOM 1351 N N . ARG A 1 171 ? 9.078 -19.914 16.485 1.00 42.06 171 ARG A N 1
ATOM 1352 C CA . ARG A 1 171 ? 7.982 -19.364 17.310 1.00 42.06 171 ARG A CA 1
ATOM 1353 C C . ARG A 1 171 ? 6.863 -18.721 16.479 1.00 42.06 171 ARG A C 1
ATOM 1355 O O . ARG A 1 171 ? 7.107 -17.939 15.563 1.00 42.06 171 ARG A O 1
ATOM 1362 N N . LEU A 1 172 ? 5.621 -18.997 16.870 1.00 41.06 172 LEU A N 1
ATOM 1363 C CA . LEU A 1 172 ? 4.429 -18.322 16.361 1.00 41.06 172 LEU A CA 1
ATOM 1364 C C . LEU A 1 172 ? 4.048 -17.166 17.289 1.00 41.06 172 LEU A C 1
ATOM 1366 O O . LEU A 1 172 ? 3.827 -17.384 18.481 1.00 41.06 172 LEU A O 1
ATOM 1370 N N . LEU A 1 173 ? 3.940 -15.954 16.749 1.00 48.12 173 LEU A N 1
ATOM 1371 C CA . LEU A 1 173 ? 3.439 -14.785 17.471 1.00 48.12 173 LEU A CA 1
ATOM 1372 C C . LEU A 1 173 ? 2.117 -14.336 16.852 1.00 48.12 173 LEU A C 1
ATOM 1374 O O . LEU A 1 173 ? 2.054 -14.010 15.668 1.00 48.12 173 LEU A O 1
ATOM 1378 N N . ILE A 1 174 ? 1.057 -14.327 17.661 1.00 49.31 174 ILE A N 1
ATOM 1379 C CA . ILE A 1 174 ? -0.264 -13.825 17.270 1.00 49.31 174 ILE A CA 1
ATOM 1380 C C . ILE A 1 174 ? -0.438 -12.433 17.870 1.00 49.31 174 ILE A C 1
ATOM 1382 O O . ILE A 1 174 ? -0.417 -12.268 19.087 1.00 49.31 174 ILE A O 1
ATOM 1386 N N . VAL A 1 175 ? -0.645 -11.446 17.006 1.00 53.84 175 VAL A N 1
ATOM 1387 C CA . VAL A 1 175 ? -1.001 -10.075 17.365 1.00 53.84 175 VAL A CA 1
ATOM 1388 C C . VAL A 1 175 ? -2.513 -9.937 17.216 1.00 53.84 175 VAL A C 1
ATOM 1390 O O . VAL A 1 175 ? -3.051 -9.876 16.111 1.00 53.84 175 VAL A O 1
ATOM 1393 N N . ARG A 1 176 ? -3.230 -9.906 18.341 1.00 42.22 176 ARG A N 1
ATOM 1394 C CA . ARG A 1 176 ? -4.686 -9.729 18.347 1.00 42.22 176 ARG A CA 1
ATOM 1395 C C . ARG A 1 176 ? -5.008 -8.265 18.622 1.00 42.22 176 ARG A C 1
ATOM 1397 O O . ARG A 1 176 ? -4.726 -7.778 19.711 1.00 42.22 176 ARG A O 1
ATOM 1404 N N . SER A 1 177 ? -5.618 -7.574 17.662 1.00 43.72 177 SER A N 1
ATOM 1405 C CA . SER A 1 177 ? -6.237 -6.277 17.939 1.00 43.72 177 SER A CA 1
ATOM 1406 C C . SER A 1 177 ? -7.602 -6.536 18.579 1.00 43.72 177 SER A C 1
ATOM 1408 O O . SER A 1 177 ? -8.520 -7.046 17.933 1.00 43.72 177 SER A O 1
ATOM 1410 N N . LEU A 1 178 ? -7.722 -6.248 19.876 1.00 39.06 178 LEU A N 1
ATOM 1411 C CA . LEU A 1 178 ? -9.018 -6.039 20.519 1.00 39.06 178 LEU A CA 1
ATOM 1412 C C . LEU A 1 178 ? -9.347 -4.546 20.402 1.00 39.06 178 LEU A C 1
ATOM 1414 O O . LEU A 1 178 ? -8.470 -3.700 20.531 1.00 39.06 178 LEU A O 1
ATOM 1418 N N . GLN A 1 179 ? -10.599 -4.270 20.056 1.00 35.75 179 GLN A N 1
ATOM 1419 C CA . GLN A 1 179 ? -11.138 -2.983 19.621 1.00 35.75 179 GLN A CA 1
ATOM 1420 C C . GLN A 1 179 ? -10.761 -1.775 20.492 1.00 35.75 179 GLN A C 1
ATOM 1422 O O . GLN A 1 179 ? -10.695 -1.878 21.712 1.00 35.75 179 GLN A O 1
ATOM 1427 N N . GLY A 1 180 ? -10.730 -0.605 19.846 1.00 35.38 180 GLY A N 1
ATOM 1428 C CA . GLY A 1 180 ? -10.935 0.684 20.505 1.00 35.38 180 GLY A CA 1
ATOM 1429 C C . GLY A 1 180 ? -9.645 1.445 20.784 1.00 35.38 180 GLY A C 1
ATOM 1430 O O . GLY A 1 180 ? -8.821 1.022 21.584 1.00 35.38 180 GLY A O 1
ATOM 1431 N N . GLU A 1 181 ? -9.541 2.606 20.140 1.00 34.53 181 GLU A N 1
ATOM 1432 C CA . GLU A 1 181 ? -8.493 3.618 20.293 1.00 34.53 181 GLU A CA 1
ATOM 1433 C C . GLU A 1 181 ? -7.113 3.265 19.720 1.00 34.53 181 GLU A C 1
ATOM 1435 O O . GLU A 1 181 ? -6.447 2.305 20.102 1.00 34.53 181 GLU A O 1
ATOM 1440 N N . TRP A 1 182 ? -6.630 4.147 18.840 1.00 42.44 182 TRP A N 1
ATOM 1441 C CA . TRP A 1 182 ? -5.263 4.172 18.302 1.00 42.44 182 TRP A CA 1
ATOM 1442 C C . TRP A 1 182 ? -4.158 4.107 19.368 1.00 42.44 182 TRP A C 1
ATOM 1444 O O . TRP A 1 182 ? -2.999 3.854 19.045 1.00 42.44 182 TRP A O 1
ATOM 1454 N N . ASN A 1 183 ? -4.511 4.332 20.634 1.00 34.31 183 ASN A N 1
ATOM 1455 C CA . ASN A 1 183 ? -3.616 4.364 21.782 1.00 34.31 183 ASN A CA 1
ATOM 1456 C C . ASN A 1 183 ? -3.100 2.979 22.208 1.00 34.31 183 ASN A C 1
ATOM 1458 O O . ASN A 1 183 ? -2.134 2.909 22.962 1.00 34.31 183 ASN A O 1
ATOM 1462 N N . ASN A 1 184 ? -3.686 1.885 21.702 1.00 34.09 184 ASN A N 1
ATOM 1463 C CA . ASN A 1 184 ? -3.322 0.515 22.076 1.00 34.09 184 ASN A CA 1
ATOM 1464 C C . ASN A 1 184 ? -2.674 -0.307 20.948 1.00 34.09 184 ASN A C 1
ATOM 1466 O O . ASN A 1 184 ? -2.695 -1.536 21.003 1.00 34.09 184 ASN A O 1
ATOM 1470 N N . PHE A 1 185 ? -1.975 0.321 19.993 1.00 41.06 185 PHE A N 1
ATOM 1471 C CA . PHE A 1 185 ? -0.849 -0.357 19.318 1.00 41.06 185 PHE A CA 1
ATOM 1472 C C . PHE A 1 185 ? 0.351 -0.470 20.282 1.00 41.06 185 PHE A C 1
ATOM 1474 O O . PHE A 1 185 ? 1.487 -0.119 19.981 1.00 41.06 185 PHE A O 1
ATOM 1481 N N . VAL A 1 186 ? 0.085 -0.952 21.494 1.00 32.03 186 VAL A N 1
ATOM 1482 C CA . VAL A 1 186 ? 1.098 -1.512 22.373 1.00 32.03 186 VAL A CA 1
ATOM 1483 C C . VAL A 1 186 ? 1.194 -2.966 21.958 1.00 32.03 186 VAL A C 1
ATOM 1485 O O . VAL A 1 186 ? 0.177 -3.657 21.894 1.00 32.03 186 VAL A O 1
ATOM 1488 N N . TRP A 1 187 ? 2.403 -3.422 21.646 1.00 37.50 187 TRP A N 1
ATOM 1489 C CA . TRP A 1 187 ? 2.723 -4.831 21.452 1.00 37.50 187 TRP A CA 1
ATOM 1490 C C . TRP A 1 187 ? 2.252 -5.635 22.671 1.00 37.50 187 TRP A C 1
ATOM 1492 O O . TRP A 1 187 ? 2.990 -5.832 23.632 1.00 37.50 187 TRP A O 1
ATOM 1502 N N . ARG A 1 188 ? 0.998 -6.086 22.667 1.00 29.66 188 ARG A N 1
ATOM 1503 C CA . ARG A 1 188 ? 0.489 -7.023 23.659 1.00 29.66 188 ARG A CA 1
ATOM 1504 C C . ARG A 1 188 ? 0.966 -8.400 23.240 1.00 29.66 188 ARG A C 1
ATOM 1506 O O . ARG A 1 188 ? 0.313 -9.100 22.467 1.00 29.66 188 ARG A O 1
ATOM 1513 N N . PHE A 1 189 ? 2.134 -8.779 23.755 1.00 37.50 189 PHE A N 1
ATOM 1514 C CA . PHE A 1 189 ? 2.635 -10.155 23.772 1.00 37.50 189 PHE A CA 1
ATOM 1515 C C . PHE A 1 189 ? 1.766 -11.028 24.705 1.00 37.50 189 PHE A C 1
ATOM 1517 O O . PHE A 1 189 ? 2.276 -11.749 25.555 1.00 37.50 189 PHE A O 1
ATOM 1524 N N . ASP A 1 190 ? 0.437 -10.959 24.584 1.00 32.12 190 ASP A N 1
ATOM 1525 C CA . ASP A 1 190 ? -0.491 -11.505 25.582 1.00 32.12 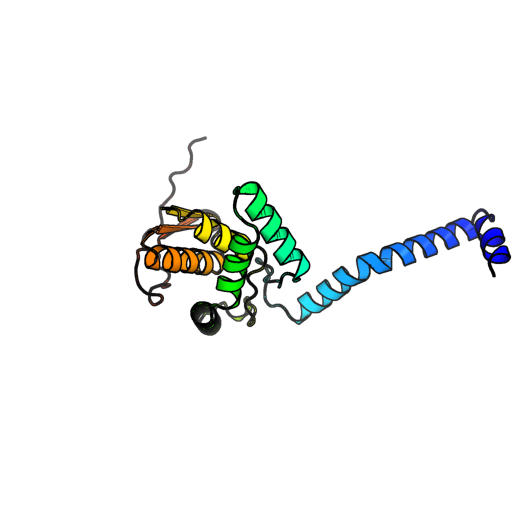190 ASP A CA 1
ATOM 1526 C C . ASP A 1 190 ? -0.594 -13.036 25.514 1.00 32.12 190 ASP A C 1
ATOM 1528 O O . ASP A 1 190 ? -1.194 -13.655 26.393 1.00 32.12 190 ASP A O 1
ATOM 1532 N N . ARG A 1 191 ? -0.022 -13.679 24.483 1.00 36.72 191 ARG A N 1
ATOM 1533 C CA . ARG A 1 191 ? 0.089 -15.143 24.414 1.00 36.72 191 ARG A CA 1
ATOM 1534 C C . ARG A 1 191 ? 1.146 -15.606 23.410 1.00 36.72 191 ARG A C 1
ATOM 1536 O O . ARG A 1 191 ? 0.902 -15.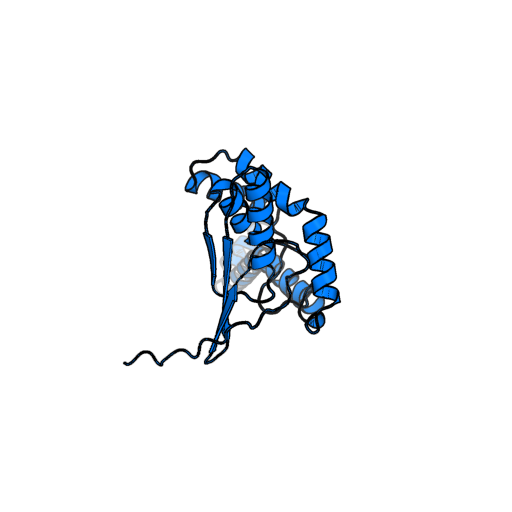673 22.208 1.00 36.72 191 ARG A O 1
ATOM 1543 N N . VAL A 1 192 ? 2.307 -16.015 23.920 1.00 37.28 192 VAL A N 1
ATOM 1544 C CA . VAL A 1 192 ? 3.198 -16.935 23.200 1.00 37.28 192 VAL A CA 1
ATOM 1545 C C . VAL A 1 192 ? 2.524 -18.302 23.226 1.00 37.28 192 VAL A C 1
ATOM 1547 O O . VAL A 1 192 ? 2.557 -18.999 24.240 1.00 37.28 192 VAL A O 1
ATOM 1550 N N . LEU A 1 193 ? 1.875 -18.691 22.130 1.00 39.78 193 LEU A N 1
ATOM 1551 C CA . LEU A 1 193 ? 1.438 -20.073 21.984 1.00 39.78 193 LEU A CA 1
ATOM 1552 C C . LEU A 1 193 ? 2.689 -20.919 21.736 1.00 39.78 193 LEU A C 1
ATOM 1554 O O . LEU A 1 193 ? 3.314 -20.826 20.680 1.00 39.78 193 LEU A O 1
ATOM 1558 N N . LYS A 1 194 ? 3.079 -21.736 22.722 1.00 37.50 194 LYS A N 1
ATOM 1559 C CA . LYS A 1 194 ? 3.994 -22.856 22.477 1.00 37.50 194 LYS A CA 1
ATOM 1560 C C . LYS A 1 194 ? 3.293 -23.770 21.477 1.00 37.50 194 LYS A C 1
ATOM 1562 O O . LYS A 1 194 ? 2.335 -24.447 21.835 1.00 37.50 194 LYS A O 1
ATOM 1567 N N . THR A 1 195 ? 3.729 -23.750 20.225 1.00 41.69 195 THR A N 1
ATOM 1568 C CA . THR A 1 195 ? 3.238 -24.688 19.217 1.00 41.69 195 THR A CA 1
ATOM 1569 C C . THR A 1 195 ? 3.677 -26.097 19.624 1.00 41.69 195 THR A C 1
ATOM 1571 O O . THR A 1 195 ? 4.887 -26.311 19.767 1.00 41.69 195 THR A O 1
ATOM 1574 N N . PRO A 1 196 ? 2.762 -27.064 19.821 1.00 44.03 196 PRO A N 1
ATOM 1575 C CA . PRO A 1 196 ? 3.161 -28.462 19.775 1.00 44.03 196 PRO A CA 1
ATOM 1576 C C . PRO A 1 196 ? 3.791 -28.719 18.401 1.00 44.03 196 PRO A C 1
ATOM 1578 O O . PRO A 1 196 ? 3.339 -28.172 17.393 1.00 44.03 196 PRO A O 1
ATOM 1581 N N . ARG A 1 197 ? 4.889 -29.484 18.370 1.00 40.94 197 ARG A N 1
ATOM 1582 C CA . ARG A 1 197 ? 5.472 -29.944 17.104 1.00 40.94 197 ARG A CA 1
ATOM 1583 C C . ARG A 1 197 ? 4.361 -30.652 16.332 1.00 40.94 197 ARG A C 1
ATOM 1585 O O . ARG A 1 197 ? 3.681 -31.490 16.919 1.00 40.94 197 ARG A O 1
ATOM 1592 N N . CYS A 1 198 ? 4.165 -30.297 15.062 1.00 38.38 198 CYS A N 1
ATOM 1593 C CA . CYS A 1 198 ? 3.419 -31.179 14.171 1.00 38.38 198 CYS A CA 1
ATOM 1594 C C . CYS A 1 198 ? 4.157 -32.518 14.210 1.00 38.38 198 CYS A C 1
ATOM 1596 O O . CYS A 1 198 ? 5.360 -32.549 13.961 1.00 38.38 198 CYS A O 1
ATOM 1598 N N . SER A 1 199 ? 3.479 -33.560 14.678 1.00 50.09 199 SER A N 1
ATOM 1599 C CA . SER A 1 199 ? 3.965 -34.928 14.560 1.00 50.09 199 SER A CA 1
ATOM 1600 C C . SER A 1 199 ? 4.041 -35.259 13.075 1.00 50.09 199 SER A C 1
ATOM 1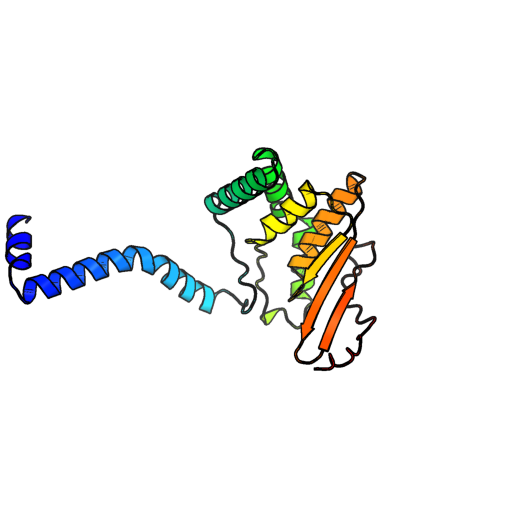602 O O . SER A 1 199 ? 3.064 -35.003 12.365 1.00 50.09 199 SER A O 1
ATOM 1604 N N . ASP A 1 200 ? 5.211 -35.740 12.656 1.00 49.69 200 ASP A N 1
ATOM 1605 C CA . ASP A 1 200 ? 5.508 -36.204 11.297 1.00 49.69 200 ASP A CA 1
ATOM 1606 C C . ASP A 1 200 ? 4.535 -37.297 10.823 1.00 49.69 200 ASP A C 1
ATOM 1608 O O . ASP A 1 200 ? 4.078 -38.098 11.678 1.00 49.69 200 ASP A O 1
#

Foldseek 3Di:
DVVVLVVQLPDPPSVVVVVVVVVVVVVCVVCVVVVVVVVCCVPQALADDDPQDADDPVVQLVLLVVLCVVVVHDSVLLNVQLVVLVPPPVLLVLVLVVLVPDPCVSNHHNDGHCPSLSSVLSVCLVVLDQEDEAEACDVCPSVSSNVVSQVVSVVVVRHHFYKYWYDDVQFTQIDGDDDDDPPPPPRCSVDGPNDDPPDD